Protein AF-L9WEL6-F1 (afdb_monomer_lite)

pLDDT: mean 84.98, std 10.86, range [46.91, 98.12]

Organism: NCBI:txid1227500

Secondary structure (DSSP, 8-state):
-TTHHHHHH-TT---EEEEE-TTT--EEEEE-------B--SB-TTS-BSEEEEEEEEE-TTS-EEEEEEEEEEB-HHHHHHHT-TTT--S---STT--HHHHH--SSTTS-EEEEEETTEEEEEEESHHHHS----GGGTTEEEEEEE--TTS-B-TTSSSB-TT-HHHHHHHHHHHSSGGGSPP-------HHHHHHHHHHHHHHHH--SEEEEEEEETTEEEEEEEE-TTS-EEEEEE-SS-B-HHHHHHHHHHHHHHHTSTT--EEEEEEEES-B-HHHHHHHHHHHTSB-TTSPBP-EEEEEGGGGT--

Structure (mmCIF, N/CA/C/O backbone):
data_AF-L9WEL6-F1
#
_entry.id   AF-L9WEL6-F1
#
loop_
_atom_site.group_PDB
_atom_site.id
_atom_site.type_symbol
_atom_site.label_atom_id
_atom_site.label_alt_id
_atom_site.label_comp_id
_atom_site.label_asym_id
_atom_site.label_entity_id
_atom_site.label_seq_id
_atom_site.pdbx_PDB_ins_code
_atom_site.Cartn_x
_atom_site.Cartn_y
_atom_site.Cartn_z
_atom_site.occupancy
_atom_site.B_iso_or_equiv
_atom_site.auth_seq_id
_atom_site.auth_comp_id
_atom_site.auth_asym_id
_atom_site.auth_atom_id
_atom_site.pdbx_PDB_model_num
ATOM 1 N N . MET A 1 1 ? 4.895 -12.274 -15.095 1.00 55.22 1 MET A N 1
ATOM 2 C CA . MET A 1 1 ? 5.714 -11.053 -15.307 1.00 55.22 1 MET A CA 1
ATOM 3 C C . MET A 1 1 ? 6.546 -11.101 -16.580 1.00 55.22 1 MET A C 1
ATOM 5 O O . MET A 1 1 ? 6.314 -10.277 -17.452 1.00 55.22 1 MET A O 1
ATOM 9 N N . THR A 1 2 ? 7.445 -12.080 -16.729 1.00 59.97 2 THR A N 1
ATOM 10 C CA . THR A 1 2 ? 8.522 -12.104 -17.743 1.00 59.97 2 THR A CA 1
ATOM 11 C C . THR A 1 2 ? 8.105 -11.826 -19.190 1.00 59.97 2 THR A C 1
ATOM 13 O O . THR A 1 2 ? 8.880 -11.251 -19.951 1.00 59.97 2 THR A O 1
ATOM 16 N N . TYR A 1 3 ? 6.875 -12.186 -19.567 1.00 68.12 3 TYR A N 1
ATOM 17 C CA . TYR A 1 3 ? 6.375 -12.047 -20.934 1.00 68.12 3 TYR A CA 1
ATOM 18 C C . TYR A 1 3 ? 5.290 -10.977 -21.112 1.00 68.12 3 TYR A C 1
ATOM 20 O O . TYR A 1 3 ? 4.811 -10.826 -22.228 1.00 68.12 3 TYR A O 1
ATOM 28 N N . ARG A 1 4 ? 4.893 -10.214 -20.077 1.00 79.81 4 ARG A N 1
ATOM 29 C CA . ARG A 1 4 ? 3.752 -9.275 -20.199 1.00 79.81 4 ARG A CA 1
ATOM 30 C C . ARG A 1 4 ? 3.979 -8.227 -21.292 1.00 79.81 4 ARG A C 1
ATOM 32 O O . ARG A 1 4 ? 3.156 -8.062 -22.184 1.00 79.81 4 ARG A O 1
ATOM 39 N N . HIS A 1 5 ? 5.164 -7.624 -21.280 1.00 83.06 5 HIS A N 1
ATOM 40 C CA . HIS A 1 5 ? 5.587 -6.651 -22.284 1.00 83.06 5 HIS A CA 1
ATOM 41 C C . HIS A 1 5 ? 5.931 -7.305 -23.616 1.00 83.06 5 HIS A C 1
ATOM 43 O O . HIS A 1 5 ? 5.783 -6.685 -24.663 1.00 83.06 5 HIS A O 1
ATOM 49 N N . TYR A 1 6 ? 6.337 -8.575 -23.598 1.00 82.56 6 TYR A N 1
ATOM 50 C CA . TYR A 1 6 ? 6.636 -9.310 -24.818 1.00 82.56 6 TYR A CA 1
ATOM 51 C C . TYR A 1 6 ? 5.350 -9.560 -25.607 1.00 82.56 6 TYR A C 1
ATOM 53 O O . TYR A 1 6 ? 5.312 -9.273 -26.800 1.00 82.56 6 TYR A O 1
ATOM 61 N N . LEU A 1 7 ? 4.290 -10.007 -24.931 1.00 84.00 7 LEU A N 1
ATOM 62 C CA . LEU A 1 7 ? 2.962 -10.221 -25.510 1.00 84.00 7 LEU A CA 1
ATOM 63 C C . LEU A 1 7 ? 2.363 -8.929 -26.085 1.00 84.00 7 LEU A C 1
ATOM 65 O O . LEU A 1 7 ? 1.708 -8.963 -27.115 1.00 84.00 7 LEU A O 1
ATOM 69 N N . GLN A 1 8 ? 2.634 -7.778 -25.468 1.00 82.81 8 GLN A N 1
ATOM 70 C CA . GLN A 1 8 ? 2.124 -6.484 -25.941 1.00 82.81 8 GLN A CA 1
ATOM 71 C C . GLN A 1 8 ? 2.975 -5.819 -27.024 1.00 82.81 8 GLN A C 1
ATOM 73 O O . GLN A 1 8 ? 2.525 -4.872 -27.661 1.00 82.81 8 GLN A O 1
ATOM 78 N N . LYS A 1 9 ? 4.211 -6.280 -27.240 1.00 79.88 9 LYS A N 1
ATOM 79 C CA . LYS A 1 9 ? 5.145 -5.611 -28.154 1.00 79.88 9 LYS A CA 1
ATOM 80 C C . LYS A 1 9 ? 4.642 -5.587 -29.599 1.00 79.88 9 LYS A C 1
ATOM 82 O O . LYS A 1 9 ? 4.927 -4.647 -30.333 1.00 79.88 9 LYS A O 1
ATOM 87 N N . THR A 1 10 ? 3.956 -6.646 -30.021 1.00 78.44 10 THR A N 1
ATOM 88 C CA . THR A 1 10 ? 3.374 -6.764 -31.362 1.00 78.44 10 THR A CA 1
ATOM 89 C C . THR A 1 10 ? 2.148 -7.663 -31.304 1.00 78.44 10 THR A C 1
ATOM 91 O O . THR A 1 10 ? 2.197 -8.672 -30.604 1.00 78.44 10 THR A O 1
ATOM 94 N N . ASP A 1 11 ? 1.151 -7.421 -32.156 1.00 80.19 11 ASP A N 1
ATOM 95 C CA . ASP A 1 11 ? -0.051 -8.272 -32.282 1.00 80.19 11 ASP A CA 1
ATOM 96 C C . ASP A 1 11 ? 0.257 -9.727 -32.688 1.00 80.19 11 ASP A C 1
ATOM 98 O O . ASP A 1 11 ? -0.594 -10.612 -32.636 1.00 80.19 11 ASP A O 1
ATOM 102 N N . ARG A 1 12 ? 1.496 -9.995 -33.114 1.00 82.62 12 ARG A N 1
ATOM 103 C CA . ARG A 1 12 ? 1.974 -11.336 -33.463 1.00 82.62 12 ARG A CA 1
ATOM 104 C C . ARG A 1 12 ? 2.407 -12.156 -32.250 1.00 82.62 12 ARG A C 1
ATOM 106 O O . ARG A 1 12 ? 2.543 -13.367 -32.385 1.00 82.62 12 ARG A O 1
ATOM 113 N N . ASN A 1 13 ? 2.632 -11.531 -31.095 1.00 85.19 13 ASN A N 1
ATOM 114 C CA . ASN A 1 13 ? 3.100 -12.221 -29.900 1.00 85.19 13 ASN A CA 1
ATOM 115 C C . ASN A 1 13 ? 1.900 -12.677 -29.069 1.00 85.19 13 ASN A C 1
ATOM 117 O O . ASN A 1 13 ? 1.349 -11.917 -28.282 1.00 85.19 13 ASN A O 1
ATOM 121 N N . HIS A 1 14 ? 1.523 -13.939 -29.220 1.00 84.19 14 HIS A N 1
ATOM 122 C CA . HIS A 1 14 ? 0.508 -14.586 -28.399 1.00 84.19 14 HIS A CA 1
ATOM 123 C C . HIS A 1 14 ? 1.050 -15.916 -27.882 1.00 84.19 14 HIS A C 1
ATOM 125 O O . HIS A 1 14 ? 1.817 -16.597 -28.563 1.00 84.19 14 HIS A O 1
ATOM 131 N N . ILE A 1 15 ? 0.665 -16.272 -26.661 1.00 84.75 15 ILE A N 1
ATOM 132 C CA . ILE A 1 15 ? 0.897 -17.603 -26.108 1.00 84.75 15 ILE A CA 1
ATOM 133 C C . ILE A 1 15 ? -0.476 -18.230 -25.916 1.00 84.75 15 ILE A C 1
ATOM 135 O O . ILE A 1 15 ? -1.358 -17.630 -25.299 1.00 84.75 15 ILE A O 1
ATOM 139 N N . ILE A 1 16 ? -0.632 -19.422 -26.472 1.00 85.94 16 ILE A N 1
ATOM 140 C CA . ILE A 1 16 ? -1.837 -20.235 -26.392 1.00 85.94 16 ILE A CA 1
ATOM 141 C C . ILE A 1 16 ? -1.455 -21.515 -25.655 1.00 85.94 16 ILE A C 1
ATOM 143 O O . ILE A 1 16 ? -0.393 -22.087 -25.913 1.00 85.94 16 ILE A O 1
ATOM 147 N N . ILE A 1 17 ? -2.281 -21.911 -24.693 1.00 84.25 17 ILE A N 1
ATOM 148 C CA . ILE A 1 17 ? -2.115 -23.139 -23.926 1.00 84.25 17 ILE A CA 1
ATOM 149 C C . ILE A 1 17 ? -3.286 -24.051 -24.250 1.00 84.25 17 ILE A C 1
ATOM 151 O O . ILE A 1 17 ? -4.425 -23.777 -23.869 1.00 84.25 17 ILE A O 1
ATOM 155 N N . ASP A 1 18 ? -2.963 -25.150 -24.918 1.00 89.00 18 ASP A N 1
ATOM 156 C CA . ASP A 1 18 ? -3.869 -26.269 -25.116 1.00 89.00 18 ASP A CA 1
ATOM 157 C C . ASP A 1 18 ? -3.793 -27.181 -23.893 1.00 89.00 18 ASP A C 1
ATOM 159 O O . ASP A 1 18 ? -2.701 -27.541 -23.436 1.00 89.00 18 ASP A O 1
ATOM 163 N N . TRP A 1 19 ? -4.946 -27.564 -23.355 1.00 85.75 19 TRP A N 1
ATOM 164 C CA . TRP A 1 19 ? -5.019 -28.469 -22.215 1.00 85.75 19 TRP A CA 1
ATOM 165 C C . TRP A 1 19 ? -5.988 -29.617 -22.470 1.00 85.75 19 TRP A C 1
ATOM 167 O O . TRP A 1 19 ? -6.945 -29.504 -23.234 1.00 85.75 19 TRP A O 1
ATOM 177 N N . GLU A 1 20 ? -5.716 -30.733 -21.799 1.00 89.06 20 GLU A N 1
ATOM 178 C CA . GLU A 1 20 ? -6.558 -31.923 -21.783 1.00 89.06 20 GLU A CA 1
ATOM 179 C C . GLU A 1 20 ? -6.611 -32.454 -20.345 1.00 89.06 20 GLU A C 1
ATOM 181 O O . GLU A 1 20 ? -5.578 -32.805 -19.765 1.00 89.06 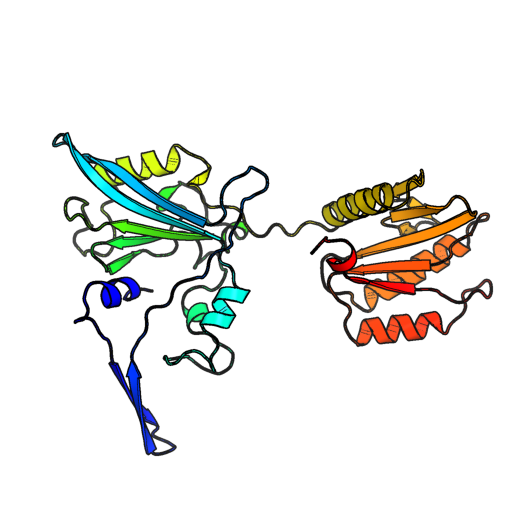20 GLU A O 1
ATOM 186 N N . ASP A 1 21 ? -7.804 -32.499 -19.760 1.00 84.50 21 ASP A N 1
ATOM 187 C CA . ASP A 1 21 ? -8.044 -33.108 -18.458 1.00 84.50 21 ASP A CA 1
ATOM 188 C C . ASP A 1 21 ? -8.119 -34.628 -18.637 1.00 84.50 21 ASP A C 1
ATOM 190 O O . ASP A 1 21 ? -9.018 -35.166 -19.277 1.00 84.50 21 ASP A O 1
ATOM 194 N N . LYS A 1 22 ? -7.154 -35.351 -18.064 1.00 88.00 22 LYS A N 1
ATOM 195 C CA . LYS A 1 22 ? -7.060 -36.814 -18.193 1.00 88.00 22 LYS A CA 1
ATOM 196 C C . LYS A 1 22 ? -8.082 -37.583 -17.347 1.00 88.00 22 LYS A C 1
ATOM 198 O O . LYS A 1 22 ? -8.177 -38.799 -17.495 1.00 88.00 22 LYS A O 1
ATOM 203 N N . VAL A 1 23 ? -8.808 -36.911 -16.456 1.00 89.69 23 VAL A N 1
ATOM 204 C CA . VAL A 1 23 ? -9.853 -37.487 -15.601 1.00 89.69 23 VAL A CA 1
ATOM 205 C C . VAL A 1 23 ? -11.223 -37.322 -16.251 1.00 89.69 23 VAL A C 1
ATOM 207 O O . VAL A 1 23 ? -11.973 -38.297 -16.319 1.00 89.69 23 VAL A O 1
ATOM 210 N N . THR A 1 24 ? -11.549 -36.123 -16.740 1.00 89.19 24 THR A N 1
ATOM 211 C CA . THR A 1 24 ? -12.843 -35.850 -17.394 1.00 89.19 24 THR A CA 1
ATOM 212 C C . THR A 1 24 ? -12.815 -36.069 -18.907 1.00 89.19 24 THR A C 1
ATOM 214 O O . THR A 1 24 ? -13.871 -36.225 -19.517 1.00 89.19 24 THR A O 1
ATOM 217 N N . ASN A 1 25 ? -11.620 -36.162 -19.502 1.00 86.81 25 ASN A N 1
ATOM 218 C CA . ASN A 1 25 ? -11.385 -36.207 -20.946 1.00 86.81 25 ASN A CA 1
ATOM 219 C C . ASN A 1 25 ? -11.861 -34.933 -21.674 1.00 86.81 25 ASN A C 1
ATOM 221 O O . ASN A 1 25 ? -12.127 -34.965 -22.879 1.00 86.81 25 ASN A O 1
ATOM 225 N N . ASP A 1 26 ? -11.967 -33.824 -20.940 1.00 87.31 26 ASP A N 1
ATOM 226 C CA . ASP A 1 26 ? -12.218 -32.503 -21.500 1.00 87.31 26 ASP A CA 1
ATOM 227 C C . ASP A 1 26 ? -10.936 -31.922 -22.087 1.00 87.31 26 ASP A C 1
ATOM 229 O O . ASP A 1 26 ? -9.827 -32.229 -21.652 1.00 87.31 26 ASP A O 1
ATOM 233 N N . SER A 1 27 ? -11.087 -31.044 -23.068 1.00 87.69 27 SER A N 1
ATOM 234 C CA . SER A 1 27 ? -9.976 -30.300 -23.645 1.00 87.69 27 SER A CA 1
ATOM 235 C C . SER A 1 27 ? -10.399 -28.880 -23.958 1.00 87.69 27 SER A C 1
ATOM 237 O O . SER A 1 27 ? -11.560 -28.640 -24.298 1.00 87.69 27 SER A O 1
ATOM 239 N N . GLY A 1 28 ? -9.451 -27.956 -23.922 1.00 85.81 28 GLY A N 1
ATOM 240 C CA . GLY A 1 28 ? -9.707 -26.568 -24.257 1.00 85.81 28 GLY A CA 1
ATOM 241 C C . GLY A 1 28 ? -8.447 -25.823 -24.650 1.00 85.81 28 GLY A C 1
ATOM 242 O O . GLY A 1 28 ? -7.331 -26.327 -24.538 1.00 85.81 28 GLY A O 1
ATOM 243 N N . GLU A 1 29 ? -8.665 -24.595 -25.095 1.00 85.81 29 GLU A N 1
ATOM 244 C CA . GLU A 1 29 ? -7.626 -23.645 -25.456 1.00 85.81 29 GLU A CA 1
ATOM 245 C C . GLU A 1 29 ? -7.761 -22.423 -24.541 1.00 85.81 29 GLU A C 1
ATOM 247 O O . GLU A 1 29 ? -8.871 -21.943 -24.301 1.00 85.81 29 GLU A O 1
ATOM 252 N N . ALA A 1 30 ? -6.644 -21.921 -24.018 1.00 81.31 30 ALA A N 1
ATOM 253 C CA . ALA A 1 30 ? -6.609 -20.697 -23.228 1.00 81.31 30 ALA A CA 1
ATOM 254 C C . ALA A 1 30 ? -5.505 -19.758 -23.721 1.00 81.31 30 ALA A C 1
ATOM 256 O O . ALA A 1 30 ? -4.340 -20.142 -23.846 1.00 81.31 30 ALA A O 1
ATOM 257 N N . SER A 1 31 ? -5.857 -18.494 -23.956 1.00 80.62 31 SER A N 1
ATOM 258 C CA . SER A 1 31 ? -4.882 -17.455 -24.291 1.00 80.62 31 SER A CA 1
ATOM 259 C C . SER A 1 31 ? -4.242 -16.884 -23.025 1.00 80.62 31 SER A C 1
ATOM 261 O O . SER A 1 31 ? -4.926 -16.548 -22.055 1.00 80.62 31 SER A O 1
ATOM 263 N N . VAL A 1 32 ? -2.918 -16.733 -23.029 1.00 80.75 32 VAL A N 1
ATOM 264 C CA . VAL A 1 32 ? -2.199 -16.063 -21.942 1.00 80.75 32 VAL A CA 1
ATOM 265 C C . VAL A 1 32 ? -2.336 -14.555 -22.108 1.00 80.75 32 VAL A C 1
ATOM 267 O O . VAL A 1 32 ? -1.778 -13.967 -23.036 1.00 80.75 32 VAL A O 1
ATOM 270 N N . LYS A 1 33 ? -3.035 -13.917 -21.168 1.00 80.12 33 LYS A N 1
ATOM 271 C CA . LYS A 1 33 ? -3.216 -12.463 -21.138 1.00 80.12 33 LYS A CA 1
ATOM 272 C C . LYS A 1 33 ? -2.219 -11.817 -20.167 1.00 80.12 33 LYS A C 1
ATOM 274 O O . LYS A 1 33 ? -1.969 -12.359 -19.089 1.00 80.12 33 LYS A O 1
ATOM 279 N N . PRO A 1 34 ? -1.623 -10.666 -20.517 1.00 81.69 34 PRO A N 1
ATOM 280 C CA . PRO A 1 34 ? -0.709 -9.968 -19.623 1.00 81.69 34 PRO A CA 1
ATOM 281 C C . PRO A 1 34 ? -1.465 -9.373 -18.423 1.00 81.69 34 PRO A C 1
ATOM 283 O O . PRO A 1 34 ? -2.605 -8.929 -18.550 1.00 81.69 34 PRO A O 1
ATOM 286 N N . ILE A 1 35 ? -0.816 -9.362 -17.256 1.00 81.81 35 ILE A N 1
ATOM 287 C CA . ILE A 1 35 ? -1.388 -8.910 -15.979 1.00 81.81 35 ILE A CA 1
ATOM 288 C C . ILE A 1 35 ? -0.605 -7.691 -15.483 1.00 81.81 35 ILE A C 1
ATOM 290 O O . ILE A 1 35 ? 0.632 -7.696 -15.470 1.00 81.81 35 ILE A O 1
ATOM 294 N N . TYR A 1 36 ? -1.343 -6.674 -15.046 1.00 85.88 36 TYR A N 1
ATOM 295 C CA . TYR A 1 36 ? -0.840 -5.409 -14.508 1.00 85.88 36 TYR A CA 1
ATOM 296 C C . TYR A 1 36 ? -1.546 -5.054 -13.202 1.00 85.88 36 TYR A C 1
ATOM 298 O O . TYR A 1 36 ? -2.767 -5.213 -13.155 1.00 85.88 36 TYR A O 1
ATOM 306 N N . PRO A 1 37 ? -0.819 -4.557 -12.188 1.00 88.81 37 PRO A N 1
ATOM 307 C CA . PRO A 1 37 ? -1.447 -3.986 -11.004 1.00 88.81 37 PRO A CA 1
ATOM 308 C C . PRO A 1 37 ? -2.310 -2.780 -11.385 1.00 88.81 37 PRO A C 1
ATOM 310 O O . PRO A 1 37 ? -1.936 -2.005 -12.269 1.00 88.81 37 PRO A O 1
ATOM 313 N N . GLU A 1 38 ? -3.436 -2.624 -10.698 1.00 90.56 38 GLU A N 1
ATOM 314 C CA . GLU A 1 38 ? -4.095 -1.328 -10.576 1.00 90.56 38 GLU A CA 1
ATOM 315 C C . GLU A 1 38 ? -3.394 -0.532 -9.478 1.00 90.56 38 GLU A C 1
ATOM 317 O O . GLU A 1 38 ? -2.934 -1.094 -8.479 1.00 90.56 38 GLU A O 1
ATOM 322 N N . PHE A 1 39 ? -3.274 0.776 -9.676 1.00 93.50 39 PHE A N 1
ATOM 323 C CA . PHE A 1 39 ? -2.590 1.658 -8.739 1.00 93.50 39 PHE A CA 1
ATOM 324 C C . PHE A 1 39 ? -3.573 2.591 -8.050 1.00 93.50 39 PHE A C 1
ATOM 326 O O . PHE A 1 39 ? -4.564 3.018 -8.642 1.00 93.50 39 PHE A O 1
ATOM 333 N N . LYS A 1 40 ? -3.256 2.954 -6.809 1.00 90.31 40 LYS A N 1
ATOM 334 C CA . LYS A 1 40 ? -4.000 3.975 -6.078 1.00 90.31 40 LYS A CA 1
ATOM 335 C C . LYS A 1 40 ? -3.883 5.331 -6.762 1.00 90.31 40 LYS A C 1
ATOM 337 O O . LYS A 1 40 ? -2.819 5.714 -7.245 1.00 90.31 40 LYS A O 1
ATOM 342 N N . THR A 1 41 ? -4.990 6.063 -6.755 1.00 88.06 41 THR A N 1
ATOM 343 C CA . THR A 1 41 ? -5.072 7.456 -7.204 1.00 88.06 41 THR A CA 1
ATOM 344 C C . THR A 1 41 ? -4.946 8.412 -6.020 1.00 88.06 41 THR A C 1
ATOM 346 O O . THR A 1 41 ? -5.311 8.055 -4.901 1.00 88.06 41 THR A O 1
ATOM 349 N N . GLY A 1 42 ? -4.496 9.642 -6.264 1.00 84.94 42 GLY A N 1
ATOM 350 C CA . GLY A 1 42 ? -4.320 10.670 -5.232 1.00 84.94 42 GLY A CA 1
ATOM 351 C C . GLY A 1 42 ? -2.868 10.805 -4.784 1.00 84.94 42 GLY A C 1
ATOM 352 O O . GLY A 1 42 ? -1.963 10.364 -5.489 1.00 84.94 42 GLY A O 1
ATOM 353 N N . GLU A 1 43 ? -2.662 11.405 -3.614 1.00 81.62 43 GLU A N 1
ATOM 354 C CA . GLU A 1 43 ? -1.349 11.822 -3.111 1.00 81.62 43 GLU A CA 1
ATOM 355 C C . GLU A 1 43 ? -1.121 11.384 -1.652 1.00 81.62 43 GLU A C 1
ATOM 357 O O . GLU A 1 43 ? -2.075 11.072 -0.928 1.00 81.62 43 GLU A O 1
ATOM 362 N N . ASP A 1 44 ? 0.144 11.338 -1.232 1.00 71.06 44 ASP A N 1
ATOM 363 C CA . ASP A 1 44 ? 0.563 11.094 0.149 1.00 71.06 44 ASP A CA 1
ATOM 364 C C . ASP A 1 44 ? 0.458 12.343 1.048 1.00 71.06 44 ASP A C 1
ATOM 366 O O . ASP A 1 44 ? 0.040 13.419 0.623 1.00 71.06 44 ASP A O 1
ATOM 370 N N . GLU A 1 45 ? 0.847 12.202 2.322 1.00 66.44 45 GLU A N 1
ATOM 371 C CA . GLU A 1 45 ? 0.828 13.294 3.313 1.00 66.44 45 GLU A CA 1
ATOM 372 C C . GLU A 1 45 ? 1.701 14.507 2.932 1.00 66.44 45 GLU A C 1
ATOM 374 O O . GLU A 1 45 ? 1.519 15.588 3.491 1.00 66.44 45 GLU A O 1
ATOM 379 N N . ASN A 1 46 ? 2.614 14.341 1.973 1.00 64.06 46 ASN A N 1
ATOM 380 C CA . ASN A 1 46 ? 3.525 15.367 1.476 1.00 64.06 46 ASN A CA 1
ATOM 381 C C . ASN A 1 46 ? 3.142 15.874 0.071 1.00 64.06 46 ASN A C 1
ATOM 383 O O . ASN A 1 46 ? 3.877 16.684 -0.492 1.00 64.06 46 ASN A O 1
ATOM 387 N N . GLY A 1 47 ? 2.011 15.430 -0.493 1.00 71.25 47 GLY A N 1
ATOM 388 C CA . GLY A 1 47 ? 1.563 15.807 -1.838 1.00 71.25 47 GLY A CA 1
ATOM 389 C C . GLY A 1 47 ? 2.211 15.003 -2.971 1.00 71.25 47 GLY A C 1
ATOM 390 O O . GLY A 1 47 ? 2.139 15.404 -4.131 1.00 71.25 47 GLY A O 1
ATOM 391 N N . ASN A 1 48 ? 2.865 13.874 -2.677 1.00 78.31 48 ASN A N 1
ATOM 392 C CA . ASN A 1 48 ? 3.426 13.013 -3.717 1.00 78.31 48 ASN A CA 1
ATOM 393 C C . ASN A 1 48 ? 2.356 12.074 -4.269 1.00 78.31 48 ASN A C 1
ATOM 395 O O . ASN A 1 48 ? 1.786 11.276 -3.527 1.00 78.31 48 ASN A O 1
ATOM 399 N N . GLU A 1 49 ? 2.142 12.091 -5.583 1.00 86.06 49 GLU A N 1
ATOM 400 C CA . GLU A 1 49 ? 1.180 11.201 -6.239 1.00 86.06 49 GLU A CA 1
ATOM 401 C C . GLU A 1 49 ? 1.492 9.722 -5.965 1.00 86.06 49 GLU A C 1
ATOM 403 O O . GLU A 1 49 ? 2.634 9.277 -6.131 1.00 86.06 49 GLU A O 1
ATOM 408 N N . TRP A 1 50 ? 0.475 8.928 -5.618 1.00 89.06 50 TRP A N 1
ATOM 409 C CA . TRP A 1 50 ? 0.609 7.487 -5.371 1.00 89.06 50 TRP A CA 1
ATOM 410 C C . TRP A 1 50 ? 0.981 6.696 -6.620 1.00 89.06 50 TRP A C 1
ATOM 412 O O . TRP A 1 50 ? 1.618 5.651 -6.503 1.00 89.06 50 TRP A O 1
ATOM 422 N N . TYR A 1 51 ? 0.620 7.188 -7.802 1.00 94.19 51 TYR A N 1
ATOM 423 C CA . TYR A 1 51 ? 0.979 6.623 -9.097 1.00 94.19 51 TYR A CA 1
ATOM 424 C C . TYR A 1 51 ? 1.640 7.690 -9.954 1.00 94.19 51 TYR A C 1
ATOM 426 O O . TYR A 1 51 ? 1.161 8.816 -10.004 1.00 94.19 51 TYR A O 1
ATOM 434 N N . ARG A 1 52 ? 2.709 7.319 -10.657 1.00 92.12 52 ARG A N 1
ATOM 435 C CA . ARG A 1 52 ? 3.396 8.220 -11.576 1.00 92.12 52 ARG A CA 1
ATOM 436 C C . ARG A 1 52 ? 3.983 7.472 -12.766 1.00 92.12 52 ARG A C 1
ATOM 438 O O . ARG A 1 52 ? 4.337 6.293 -12.670 1.00 92.12 52 ARG A O 1
ATOM 445 N N . SER A 1 53 ? 4.070 8.168 -13.894 1.00 95.00 53 SER A N 1
ATOM 446 C CA . SER A 1 53 ? 4.658 7.671 -15.132 1.00 95.00 53 SER A CA 1
ATOM 447 C C . SER A 1 53 ? 5.374 8.804 -15.861 1.00 95.00 53 SER A C 1
ATOM 449 O O . SER A 1 53 ? 4.714 9.597 -16.528 1.00 95.00 53 SER A O 1
ATOM 451 N N . ASP A 1 54 ? 6.701 8.811 -15.831 1.00 95.00 54 ASP A N 1
ATOM 452 C CA . ASP A 1 54 ? 7.534 9.834 -16.468 1.00 95.00 54 ASP A CA 1
ATOM 453 C C . ASP A 1 54 ? 8.444 9.224 -17.539 1.00 95.00 54 ASP A C 1
ATOM 455 O O . ASP A 1 54 ? 8.850 8.062 -17.452 1.00 95.00 54 ASP A O 1
ATOM 459 N N . ASP A 1 55 ? 8.786 10.024 -18.545 1.00 95.31 55 ASP A N 1
ATOM 460 C CA . ASP A 1 55 ? 9.867 9.715 -19.477 1.00 95.31 55 ASP A CA 1
ATOM 461 C C . ASP A 1 55 ? 11.142 10.402 -18.971 1.00 95.31 55 ASP A C 1
ATOM 463 O O . ASP A 1 55 ? 11.216 11.628 -18.885 1.00 95.31 55 ASP A O 1
ATOM 467 N N . ILE A 1 56 ? 12.142 9.604 -18.605 1.00 94.44 56 ILE A N 1
ATOM 468 C CA . ILE A 1 56 ? 13.433 10.075 -18.112 1.00 94.44 56 ILE A CA 1
ATOM 469 C C . ILE A 1 56 ? 14.396 10.146 -19.289 1.00 94.44 56 ILE A C 1
ATOM 471 O O . ILE A 1 56 ? 14.661 9.136 -19.946 1.00 94.44 56 ILE A O 1
ATOM 475 N N . VAL A 1 57 ? 14.914 11.343 -19.550 1.00 93.88 57 VAL A N 1
ATOM 476 C CA . VAL A 1 57 ? 15.915 11.587 -20.591 1.00 93.88 57 VAL A CA 1
ATOM 477 C C . VAL A 1 57 ? 17.305 11.501 -19.971 1.00 93.88 57 VAL A C 1
ATOM 479 O O . VAL A 1 57 ? 17.542 12.063 -18.905 1.00 93.88 57 VAL A O 1
ATOM 482 N N . VAL A 1 58 ? 18.214 10.798 -20.639 1.00 93.81 58 VAL A N 1
ATOM 483 C CA . VAL A 1 58 ? 19.626 10.666 -20.262 1.00 93.81 58 VAL A CA 1
ATOM 484 C C . VAL A 1 58 ? 20.510 10.994 -21.461 1.00 93.81 58 VAL A C 1
ATOM 486 O O . VAL A 1 58 ? 20.100 10.800 -22.607 1.00 93.81 58 VAL A O 1
ATOM 489 N N . GLU A 1 59 ? 21.715 11.492 -21.209 1.00 91.75 59 GLU A N 1
ATOM 490 C CA . GLU A 1 59 ? 22.687 11.839 -22.249 1.00 91.75 59 GLU A CA 1
ATOM 491 C C . GLU A 1 59 ? 23.786 10.771 -22.326 1.00 91.75 59 GLU A C 1
ATOM 493 O O . GLU A 1 59 ? 24.302 10.317 -21.305 1.00 91.75 59 GLU A O 1
ATOM 498 N N . GLY A 1 60 ? 24.113 10.320 -23.538 1.00 87.12 60 GLY A N 1
ATOM 499 C CA . GLY A 1 60 ? 25.223 9.397 -23.778 1.00 87.12 60 GLY A CA 1
ATOM 500 C C . GLY A 1 60 ? 26.562 10.114 -23.950 1.00 87.12 60 GLY A C 1
ATOM 501 O O . GLY A 1 60 ? 26.619 11.323 -24.158 1.00 87.12 60 GLY A O 1
ATOM 502 N N . GLU A 1 61 ? 27.667 9.360 -23.955 1.00 84.19 61 GLU A N 1
ATOM 503 C CA . GLU A 1 61 ? 29.008 9.916 -24.236 1.00 84.19 61 GLU A CA 1
ATOM 504 C C . GLU A 1 61 ? 29.124 10.568 -25.620 1.00 84.19 61 GLU A C 1
ATOM 506 O O . GLU A 1 61 ? 29.996 11.401 -25.863 1.00 84.19 61 GLU A O 1
ATOM 511 N N . ASP A 1 62 ? 28.260 10.161 -26.546 1.00 85.75 62 ASP A N 1
ATOM 512 C CA . ASP A 1 62 ? 28.162 10.695 -27.898 1.00 85.75 62 ASP A CA 1
ATOM 513 C C . ASP A 1 62 ? 27.414 12.040 -27.970 1.00 85.75 62 ASP A C 1
ATOM 515 O O . ASP A 1 62 ? 27.314 12.619 -29.054 1.00 85.75 62 ASP A O 1
ATOM 519 N N . GLY A 1 63 ? 26.905 12.540 -26.837 1.00 85.44 63 GLY A N 1
ATOM 520 C CA . GLY A 1 63 ? 26.080 13.744 -26.740 1.00 85.44 63 GLY A CA 1
ATOM 521 C C . GLY A 1 63 ? 24.653 13.554 -27.263 1.00 85.44 63 GLY A C 1
ATOM 522 O O . GLY A 1 63 ? 23.920 14.534 -27.415 1.00 85.44 63 GLY A O 1
ATOM 523 N N . ASN A 1 64 ? 24.246 12.319 -27.580 1.00 91.31 64 ASN A N 1
ATOM 524 C CA . ASN A 1 64 ? 22.875 12.016 -27.975 1.00 91.31 64 ASN A CA 1
ATOM 525 C C . ASN A 1 64 ? 22.000 11.784 -26.742 1.00 91.31 64 ASN A C 1
ATOM 527 O O . ASN A 1 64 ? 22.457 11.325 -25.695 1.00 91.31 64 ASN A O 1
ATOM 531 N N . GLN A 1 65 ? 20.712 12.086 -26.889 1.00 92.62 65 GLN A N 1
ATOM 532 C CA . GLN A 1 65 ? 19.721 11.880 -25.842 1.00 92.62 65 GLN A CA 1
ATOM 533 C C . GLN A 1 65 ? 18.969 10.572 -26.049 1.00 92.62 65 GLN A C 1
ATOM 535 O O . GLN A 1 65 ? 18.476 10.283 -27.140 1.00 92.62 65 GLN A O 1
ATOM 540 N N . TYR A 1 66 ? 18.829 9.832 -24.960 1.00 94.31 66 TYR A N 1
ATOM 541 C CA . TYR A 1 66 ? 18.118 8.566 -24.883 1.00 94.31 66 TYR A CA 1
ATOM 542 C C . TYR A 1 66 ? 17.014 8.676 -23.836 1.00 94.31 66 TYR A C 1
ATOM 544 O O . TYR A 1 66 ? 17.099 9.491 -22.919 1.00 94.31 66 TYR A O 1
ATOM 552 N N . SER A 1 67 ? 15.959 7.871 -23.964 1.00 92.62 67 SER A N 1
ATOM 553 C CA . SER A 1 67 ? 14.838 7.906 -23.019 1.00 92.62 67 SER A CA 1
ATOM 554 C C . SER A 1 67 ? 14.514 6.531 -22.452 1.00 92.62 67 SER A C 1
ATOM 556 O O . SER A 1 67 ? 14.552 5.514 -23.150 1.00 92.62 67 SER A O 1
ATOM 558 N N . ALA A 1 68 ? 14.172 6.518 -21.169 1.00 95.31 68 ALA A N 1
ATOM 559 C CA . ALA A 1 68 ? 13.607 5.377 -20.473 1.00 95.31 68 ALA A CA 1
ATOM 560 C C . ALA A 1 68 ? 12.321 5.817 -19.778 1.00 95.31 68 ALA A C 1
ATOM 562 O O . ALA A 1 68 ? 12.264 6.886 -19.176 1.00 95.31 68 ALA A O 1
ATOM 563 N N . LYS A 1 69 ? 11.283 4.986 -19.832 1.00 96.06 69 LYS A N 1
ATOM 564 C CA . LYS A 1 69 ? 10.021 5.285 -19.162 1.00 96.06 69 LYS A CA 1
ATOM 565 C C . LYS A 1 69 ? 10.026 4.697 -17.762 1.00 96.06 69 LYS A C 1
ATOM 567 O O . LYS A 1 69 ? 10.139 3.481 -17.614 1.00 96.06 69 LYS A O 1
ATOM 572 N N . TYR A 1 70 ? 9.860 5.536 -16.752 1.00 96.06 70 TYR A N 1
ATOM 573 C CA . TYR A 1 70 ? 9.719 5.112 -15.369 1.00 96.06 70 TYR A CA 1
ATOM 574 C C . TYR A 1 70 ? 8.251 5.143 -14.961 1.00 96.06 70 TYR A C 1
ATOM 576 O O . TYR A 1 70 ? 7.573 6.156 -15.106 1.00 96.06 70 TYR A O 1
ATOM 584 N N . LYS A 1 71 ? 7.746 4.021 -14.455 1.00 95.19 71 LYS A N 1
ATOM 585 C CA . LYS A 1 71 ? 6.412 3.912 -13.866 1.00 95.19 71 LYS A CA 1
ATOM 586 C C . LYS A 1 71 ? 6.543 3.413 -12.447 1.00 95.19 71 LYS A C 1
ATOM 588 O O . LYS A 1 71 ? 7.260 2.448 -12.205 1.00 95.19 71 LYS A O 1
ATOM 593 N N . ARG A 1 72 ? 5.787 3.990 -11.527 1.00 94.06 72 ARG A N 1
ATOM 594 C CA . ARG A 1 72 ? 5.746 3.510 -10.149 1.00 94.06 72 ARG A CA 1
ATOM 595 C C . ARG A 1 72 ? 4.408 3.780 -9.509 1.00 94.06 72 ARG A C 1
ATOM 597 O O . ARG A 1 72 ? 3.739 4.756 -9.842 1.00 94.06 72 ARG A O 1
ATOM 604 N N . GLY A 1 73 ? 4.070 2.976 -8.520 1.00 94.38 73 GLY A N 1
ATOM 605 C CA . GLY A 1 73 ? 3.034 3.365 -7.598 1.00 94.38 73 GLY A CA 1
ATOM 606 C C . GLY A 1 73 ? 2.731 2.356 -6.519 1.00 94.38 73 GLY A C 1
ATOM 607 O O . GLY A 1 73 ? 3.377 1.316 -6.387 1.00 94.38 73 GLY A O 1
ATOM 608 N N . ILE A 1 74 ? 1.716 2.706 -5.747 1.00 93.44 74 ILE A N 1
ATOM 609 C CA . ILE A 1 74 ? 1.149 1.850 -4.719 1.00 93.44 74 ILE A CA 1
ATOM 610 C C . ILE A 1 74 ? 0.022 1.021 -5.313 1.00 93.44 74 ILE A C 1
ATOM 612 O O . ILE A 1 74 ? -0.923 1.577 -5.873 1.00 93.44 74 ILE A O 1
ATOM 616 N N . VAL A 1 75 ? 0.114 -0.300 -5.177 1.00 91.12 75 VAL A N 1
ATOM 617 C CA . VAL A 1 75 ? -0.914 -1.224 -5.666 1.00 91.12 75 VAL A CA 1
ATOM 618 C C . VAL A 1 75 ? -2.235 -0.986 -4.934 1.00 91.12 75 VAL A C 1
ATOM 620 O O . VAL A 1 75 ? -2.296 -1.005 -3.701 1.00 91.12 75 VAL A O 1
ATOM 623 N N . ASP A 1 76 ? -3.312 -0.822 -5.697 1.00 89.12 76 ASP A N 1
ATOM 624 C CA . ASP A 1 76 ? -4.668 -0.959 -5.186 1.00 89.12 76 ASP A CA 1
ATOM 625 C C . ASP A 1 76 ? -5.075 -2.434 -5.248 1.00 89.12 76 ASP A C 1
ATOM 627 O O . ASP A 1 76 ? -5.474 -2.949 -6.293 1.00 89.12 76 ASP A O 1
ATOM 631 N N . TRP A 1 77 ? -4.887 -3.152 -4.140 1.00 82.88 77 TRP A N 1
ATOM 632 C CA . TRP A 1 77 ? -5.108 -4.599 -4.105 1.00 82.88 77 TRP A CA 1
ATOM 633 C C . TRP A 1 77 ? -6.557 -4.985 -4.354 1.00 82.88 77 TRP A C 1
ATOM 635 O O . TRP A 1 77 ? -6.785 -5.984 -5.022 1.00 82.88 77 TRP A O 1
ATOM 645 N N . GLU A 1 78 ? -7.506 -4.202 -3.848 1.00 80.62 78 GLU A N 1
ATOM 646 C CA . GLU A 1 78 ? -8.934 -4.465 -4.009 1.00 80.62 78 GLU A CA 1
ATOM 647 C C . GLU A 1 78 ? -9.331 -4.314 -5.477 1.00 80.62 78 GLU A C 1
ATOM 649 O O . GLU A 1 78 ? -9.744 -5.295 -6.094 1.00 80.62 78 GLU A O 1
ATOM 654 N N . ALA A 1 79 ? -9.040 -3.157 -6.081 1.00 82.12 79 ALA A N 1
ATOM 655 C CA . ALA A 1 79 ? -9.316 -2.924 -7.499 1.00 82.12 79 ALA A CA 1
ATOM 656 C C . ALA A 1 79 ? -8.570 -3.918 -8.409 1.00 82.12 79 ALA A C 1
ATOM 658 O O . ALA A 1 79 ? -9.099 -4.391 -9.418 1.00 82.12 79 ALA A O 1
ATOM 659 N N . THR A 1 80 ? -7.334 -4.284 -8.049 1.00 83.75 80 THR A N 1
ATOM 660 C CA . THR A 1 80 ? -6.575 -5.287 -8.804 1.00 83.75 80 THR A CA 1
ATOM 661 C C . THR A 1 80 ? -7.205 -6.675 -8.688 1.00 83.75 80 THR A C 1
ATOM 663 O O . THR A 1 80 ? -7.240 -7.412 -9.674 1.00 83.75 80 THR A O 1
ATOM 666 N N . TRP A 1 81 ? -7.689 -7.063 -7.507 1.00 76.88 81 TRP A N 1
ATOM 667 C CA . TRP A 1 81 ? -8.347 -8.354 -7.321 1.00 76.88 81 TRP A CA 1
ATOM 668 C C . TRP A 1 81 ? -9.665 -8.426 -8.069 1.00 76.88 81 TRP A C 1
ATOM 670 O O . TRP A 1 81 ? -9.852 -9.405 -8.780 1.00 76.88 81 TRP A O 1
ATOM 680 N N . GLU A 1 82 ? -10.508 -7.397 -7.993 1.00 77.31 82 GLU A N 1
ATOM 681 C CA . GLU A 1 82 ? -11.755 -7.327 -8.765 1.00 77.31 82 GLU A CA 1
ATOM 682 C C . GLU A 1 82 ? -11.489 -7.490 -10.269 1.00 77.31 82 GLU A C 1
ATOM 684 O O . GLU A 1 82 ? -12.157 -8.261 -10.959 1.00 77.31 82 GLU A O 1
ATOM 689 N N . LYS A 1 83 ? -10.437 -6.839 -10.784 1.00 80.06 83 LYS A N 1
ATOM 690 C CA . LYS A 1 83 ? -10.044 -6.939 -12.196 1.00 80.06 83 LYS A CA 1
ATOM 691 C C . LYS A 1 83 ? -9.636 -8.351 -12.629 1.00 80.06 83 LYS A C 1
ATOM 693 O O . LYS A 1 83 ? -9.854 -8.719 -13.785 1.00 80.06 83 LYS A O 1
ATOM 698 N N . TYR A 1 84 ? -8.999 -9.119 -11.745 1.00 77.94 84 TYR A N 1
ATOM 699 C CA . TYR A 1 84 ? -8.492 -10.467 -12.040 1.00 77.94 84 TYR A CA 1
ATOM 700 C C . TYR A 1 84 ? -9.188 -11.549 -11.210 1.00 77.94 84 TYR A C 1
ATOM 702 O O . TYR A 1 84 ? -8.581 -12.585 -10.907 1.00 77.94 84 TYR A O 1
ATOM 710 N N . GLU A 1 85 ? -10.433 -11.304 -10.812 1.00 71.69 85 GLU A N 1
ATOM 711 C CA . GLU A 1 85 ? -11.256 -12.279 -10.116 1.00 71.69 85 GLU A CA 1
ATOM 712 C C . GLU A 1 85 ? -11.592 -13.435 -11.064 1.00 71.69 85 GLU A C 1
ATOM 714 O O . GLU A 1 85 ? -11.797 -13.240 -12.264 1.00 71.69 85 GLU A O 1
ATOM 719 N N . ARG A 1 86 ? -11.613 -14.661 -10.530 1.00 62.19 86 ARG A N 1
ATOM 720 C CA . ARG A 1 86 ? -11.682 -15.904 -11.314 1.00 62.19 86 ARG A CA 1
ATOM 721 C C . ARG A 1 86 ? -12.871 -15.948 -12.275 1.00 62.19 86 ARG A C 1
ATOM 723 O O . ARG A 1 86 ? -12.700 -16.389 -13.406 1.00 62.19 86 ARG A O 1
ATOM 730 N N . ASP A 1 87 ? -14.035 -15.480 -11.837 1.00 59.56 87 ASP A N 1
ATOM 731 C CA . ASP A 1 87 ? -15.271 -15.546 -12.626 1.00 59.56 87 ASP A CA 1
ATOM 732 C C . ASP A 1 87 ? -15.328 -14.469 -13.725 1.00 59.56 87 ASP A C 1
ATOM 734 O O . ASP A 1 87 ? -16.097 -14.584 -14.680 1.00 59.56 87 ASP A O 1
ATOM 738 N N . SER A 1 88 ? -14.468 -13.451 -13.620 1.00 59.44 88 SER A N 1
ATOM 739 C CA . SER A 1 88 ? -14.394 -12.297 -14.523 1.00 59.44 88 SER A CA 1
ATOM 740 C C . SER A 1 88 ? -13.174 -12.347 -15.454 1.00 59.44 88 SER A C 1
ATOM 742 O O . SER A 1 88 ? -13.147 -11.675 -16.490 1.00 59.44 88 SER A O 1
ATOM 744 N N . TYR A 1 89 ? -12.153 -13.140 -15.115 1.00 67.06 89 TYR A N 1
ATOM 745 C CA . TYR A 1 89 ? -10.910 -13.241 -15.871 1.00 67.06 89 TYR A CA 1
ATOM 746 C C . TYR A 1 89 ? -10.905 -14.453 -16.806 1.00 67.06 89 TYR A C 1
ATOM 748 O O . TYR A 1 89 ? -10.655 -15.586 -16.405 1.00 67.06 89 TYR A O 1
ATOM 756 N N . ASP A 1 90 ? -11.100 -14.186 -18.096 1.00 63.03 90 ASP A N 1
ATOM 757 C CA . ASP A 1 90 ? -10.985 -15.158 -19.192 1.00 63.03 90 ASP A CA 1
ATOM 758 C C . ASP A 1 90 ? -9.505 -15.512 -19.489 1.00 63.03 90 ASP A C 1
ATOM 760 O O . ASP A 1 90 ? -8.976 -15.248 -20.568 1.00 63.03 90 ASP A O 1
ATOM 764 N N . GLY A 1 91 ? -8.777 -16.007 -18.489 1.00 63.62 91 GLY A N 1
ATOM 765 C CA . GLY A 1 91 ? -7.380 -16.429 -18.585 1.00 63.62 91 GLY A CA 1
ATOM 766 C C . GLY A 1 91 ? -7.044 -17.491 -17.536 1.00 63.62 91 GLY A C 1
ATOM 767 O O . GLY A 1 91 ? -7.881 -17.884 -16.730 1.00 63.62 91 GLY A O 1
ATOM 768 N N . ILE A 1 92 ? -5.811 -17.999 -17.543 1.00 59.94 92 ILE A N 1
ATOM 769 C CA . ILE A 1 92 ? -5.431 -19.129 -16.680 1.00 59.94 92 ILE A CA 1
ATOM 770 C C . ILE A 1 92 ? -5.252 -18.660 -15.232 1.00 59.94 92 ILE A C 1
ATOM 772 O O . ILE A 1 92 ? -4.332 -17.897 -14.937 1.00 59.94 92 ILE A O 1
ATOM 776 N N . ALA A 1 93 ? -6.092 -19.169 -14.329 1.00 57.81 93 ALA A N 1
ATOM 777 C CA . ALA A 1 93 ? -5.951 -19.036 -12.881 1.00 57.81 93 ALA A CA 1
ATOM 778 C C . ALA A 1 93 ? -5.566 -20.381 -12.252 1.00 57.81 93 ALA A C 1
ATOM 780 O O . ALA A 1 93 ? -6.123 -21.426 -12.593 1.00 57.81 93 ALA A O 1
ATOM 781 N N . THR A 1 94 ? -4.597 -20.369 -11.338 1.00 50.28 94 THR A N 1
ATOM 782 C CA . THR A 1 94 ? -4.126 -21.578 -10.656 1.00 50.28 94 THR A CA 1
ATOM 783 C C . THR A 1 94 ? -4.935 -21.805 -9.381 1.00 50.28 94 THR A C 1
ATOM 785 O O . THR A 1 94 ? -4.475 -21.471 -8.301 1.00 50.28 94 THR A O 1
ATOM 788 N N . GLY A 1 95 ? -6.128 -22.390 -9.496 1.00 50.66 95 GLY A N 1
ATOM 789 C CA . GLY A 1 95 ? -6.910 -22.853 -8.340 1.00 50.66 95 GLY A CA 1
ATOM 790 C C . GLY A 1 95 ? -7.913 -21.850 -7.755 1.00 50.66 95 GLY A C 1
ATOM 791 O O . GLY A 1 95 ? -7.996 -20.688 -8.145 1.00 50.66 95 GLY A O 1
ATOM 792 N N . GLU A 1 96 ? -8.748 -22.349 -6.846 1.00 46.91 96 GLU A N 1
ATOM 793 C CA . GLU A 1 96 ? -9.810 -21.592 -6.179 1.00 46.91 96 GLU A CA 1
ATOM 794 C C . GLU A 1 96 ? -9.208 -20.658 -5.114 1.00 46.91 96 GLU A C 1
ATOM 796 O O . GLU A 1 96 ? -8.527 -21.118 -4.202 1.00 46.91 96 GLU A O 1
ATOM 801 N N . GLY A 1 97 ? -9.427 -19.345 -5.248 1.00 54.19 97 GLY A N 1
ATOM 802 C CA . GLY A 1 97 ? -8.915 -18.320 -4.321 1.00 54.19 97 GLY A CA 1
ATOM 803 C C . GLY A 1 97 ? -7.572 -17.677 -4.703 1.00 54.19 97 GLY A C 1
ATOM 804 O O . GLY A 1 97 ? -7.197 -16.661 -4.113 1.00 54.19 97 GLY A O 1
ATOM 805 N N . ASP A 1 98 ? -6.883 -18.195 -5.723 1.00 57.97 98 ASP A N 1
ATOM 806 C CA . ASP A 1 98 ? -5.607 -17.657 -6.202 1.00 57.97 98 ASP A CA 1
ATOM 807 C C . ASP A 1 98 ? -5.799 -16.877 -7.506 1.00 57.97 98 ASP A C 1
ATOM 809 O O . ASP A 1 98 ? -5.741 -17.413 -8.616 1.00 57.97 98 ASP A O 1
ATOM 813 N N . SER A 1 99 ? -6.018 -15.564 -7.373 1.00 64.44 99 SER A N 1
ATOM 814 C CA . SER A 1 99 ? -5.987 -14.664 -8.529 1.00 64.44 99 SER A CA 1
ATOM 815 C C . SER A 1 99 ? -4.630 -14.794 -9.246 1.00 64.44 99 SER A C 1
ATOM 817 O O . SER A 1 99 ? -3.592 -14.757 -8.574 1.00 64.44 99 SER A O 1
ATOM 819 N N . PRO A 1 100 ? -4.592 -14.862 -10.593 1.00 67.62 100 PRO A N 1
ATOM 820 C CA . PRO A 1 100 ? -3.355 -14.864 -11.385 1.00 67.62 100 PRO A CA 1
ATOM 821 C C . PRO A 1 100 ? -2.368 -13.754 -10.992 1.00 67.62 100 PRO A C 1
ATOM 823 O O . PRO A 1 100 ? -1.154 -13.893 -11.146 1.00 67.62 100 PRO A O 1
ATOM 826 N N . PHE A 1 101 ? -2.886 -12.650 -10.450 1.00 75.81 101 PHE A N 1
ATOM 827 C CA . PHE A 1 101 ? -2.094 -11.554 -9.913 1.00 75.81 101 PHE A CA 1
ATOM 828 C C . PHE A 1 101 ? -1.241 -11.957 -8.697 1.00 75.81 101 PHE A C 1
ATOM 830 O O . PHE A 1 101 ? -0.055 -11.620 -8.655 1.00 75.81 101 PHE A O 1
ATOM 837 N N . ARG A 1 102 ? -1.791 -12.739 -7.754 1.00 70.69 102 ARG A N 1
ATOM 838 C CA . ARG A 1 102 ? -1.099 -13.179 -6.524 1.00 70.69 102 ARG A CA 1
ATOM 839 C C . ARG A 1 102 ? 0.102 -14.080 -6.798 1.00 70.69 102 ARG A C 1
ATOM 841 O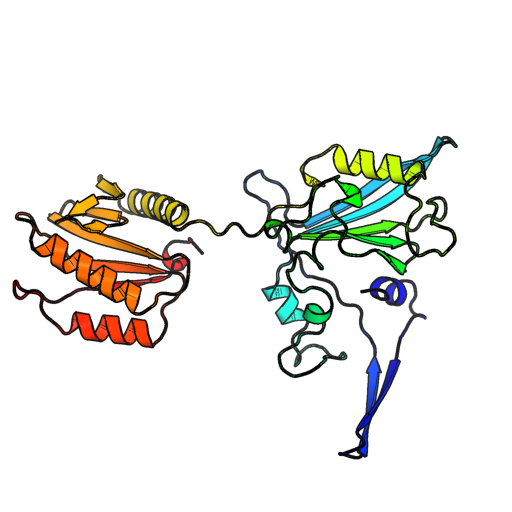 O . ARG A 1 102 ? 1.019 -14.139 -5.987 1.00 70.69 102 ARG A O 1
ATOM 848 N N . ILE A 1 103 ? 0.146 -14.737 -7.956 1.00 72.44 103 ILE A N 1
ATOM 849 C CA . ILE A 1 103 ? 1.310 -15.526 -8.380 1.00 72.44 103 ILE A CA 1
ATOM 850 C C . ILE A 1 103 ? 2.539 -14.620 -8.554 1.00 72.44 103 ILE A C 1
ATOM 852 O O . ILE A 1 103 ? 3.657 -15.025 -8.239 1.00 72.44 103 ILE A O 1
ATOM 856 N N . TYR A 1 104 ? 2.341 -13.395 -9.048 1.00 73.62 104 TYR A N 1
ATOM 857 C CA . TYR A 1 104 ? 3.426 -12.482 -9.417 1.00 73.62 104 TYR A CA 1
ATOM 858 C C . TYR A 1 104 ? 3.662 -11.360 -8.404 1.00 73.62 104 TYR A C 1
ATOM 860 O O . TYR A 1 104 ? 4.797 -10.911 -8.263 1.00 73.62 104 TYR A O 1
ATOM 868 N N . TYR A 1 105 ? 2.617 -10.930 -7.700 1.00 81.19 105 TYR A N 1
ATOM 869 C CA . TYR A 1 105 ? 2.671 -9.861 -6.711 1.00 81.19 105 TYR A CA 1
ATOM 870 C C . TYR A 1 105 ? 2.044 -10.344 -5.407 1.00 81.19 105 TYR A C 1
ATOM 872 O O . TYR A 1 105 ? 0.834 -10.534 -5.314 1.00 81.19 105 TYR A O 1
ATOM 880 N N . GLN A 1 106 ? 2.884 -10.560 -4.394 1.00 81.44 106 GLN A N 1
ATOM 881 C CA . GLN A 1 106 ? 2.495 -11.233 -3.148 1.00 81.44 106 GLN A CA 1
ATOM 882 C C . GLN A 1 106 ? 2.449 -10.297 -1.939 1.00 81.44 106 GLN A C 1
ATOM 884 O O . GLN A 1 106 ? 2.251 -10.765 -0.820 1.00 81.44 106 GLN A O 1
ATOM 889 N N . LYS A 1 107 ? 2.663 -8.989 -2.132 1.00 86.50 107 LYS A N 1
ATOM 890 C CA . LYS A 1 107 ? 2.786 -8.018 -1.034 1.00 86.50 107 LYS A CA 1
ATOM 891 C C . LYS A 1 107 ? 3.866 -8.438 -0.021 1.00 86.50 107 LYS A C 1
ATOM 893 O O . LYS A 1 107 ? 3.687 -8.359 1.194 1.00 86.50 107 LYS A O 1
ATOM 898 N N . THR A 1 108 ? 4.999 -8.926 -0.524 1.00 85.44 108 THR A N 1
ATOM 899 C CA . THR A 1 108 ? 6.153 -9.329 0.290 1.00 85.44 108 THR A CA 1
ATOM 900 C C . THR A 1 108 ? 7.404 -8.571 -0.123 1.00 85.44 108 THR A C 1
ATOM 902 O O . THR A 1 108 ? 7.470 -8.005 -1.215 1.00 85.44 108 THR A O 1
ATOM 905 N N . GLN A 1 109 ? 8.445 -8.655 0.709 1.00 86.56 109 GLN A N 1
ATOM 906 C CA . GLN A 1 109 ? 9.737 -8.054 0.390 1.00 86.56 109 GLN A CA 1
ATOM 907 C C . GLN A 1 109 ? 10.397 -8.643 -0.865 1.00 86.56 109 GLN A C 1
ATOM 909 O O . GLN A 1 109 ? 11.247 -7.989 -1.457 1.00 86.56 109 GLN A O 1
ATOM 914 N N . ALA A 1 110 ? 10.011 -9.854 -1.280 1.00 85.06 110 ALA A N 1
ATOM 915 C CA . ALA A 1 110 ? 10.533 -10.493 -2.486 1.00 85.06 110 ALA A CA 1
ATOM 916 C C . ALA A 1 110 ? 9.841 -10.012 -3.774 1.00 85.06 110 ALA A C 1
ATOM 918 O O . ALA A 1 110 ? 10.374 -10.208 -4.862 1.00 85.06 110 ALA A O 1
ATOM 919 N N . THR A 1 111 ? 8.651 -9.411 -3.663 1.00 85.88 111 THR A N 1
ATOM 920 C CA . THR A 1 111 ? 7.823 -8.995 -4.809 1.00 85.88 111 THR A CA 1
ATOM 921 C C . THR A 1 111 ? 7.588 -7.483 -4.868 1.00 85.88 111 THR A C 1
ATOM 923 O O . THR A 1 111 ? 6.715 -7.041 -5.608 1.00 85.88 111 THR A O 1
ATOM 926 N N . GLN A 1 112 ? 8.307 -6.704 -4.059 1.00 90.94 112 GLN A N 1
ATOM 927 C CA . GLN A 1 112 ? 8.241 -5.240 -4.029 1.00 90.94 112 GLN A CA 1
ATOM 928 C C . GLN A 1 112 ? 9.341 -4.605 -4.872 1.00 90.94 112 GLN A C 1
ATOM 930 O O . GLN A 1 112 ? 10.378 -5.224 -5.098 1.00 90.94 112 GLN A O 1
ATOM 935 N N . GLY A 1 113 ? 9.166 -3.340 -5.237 1.00 93.44 113 GLY A N 1
ATOM 936 C CA . GLY A 1 113 ? 10.152 -2.594 -6.011 1.00 93.44 113 GLY A CA 1
ATOM 937 C C . GLY A 1 113 ? 9.852 -2.615 -7.501 1.00 93.44 113 GLY A C 1
ATOM 938 O O . GLY A 1 113 ? 8.707 -2.786 -7.919 1.00 93.44 113 GLY A O 1
ATOM 939 N N . ILE A 1 114 ? 10.884 -2.406 -8.312 1.00 93.62 114 ILE A N 1
ATOM 940 C CA . ILE A 1 114 ? 10.705 -2.151 -9.739 1.00 93.62 114 ILE A CA 1
ATOM 941 C C . ILE A 1 114 ? 11.256 -3.256 -10.624 1.00 93.62 114 ILE A C 1
ATOM 943 O O . ILE A 1 114 ? 12.274 -3.884 -10.329 1.00 93.62 114 ILE A O 1
ATOM 947 N N . ASP A 1 115 ? 10.596 -3.451 -11.753 1.00 93.06 115 ASP A N 1
ATOM 948 C CA . ASP A 1 115 ? 11.019 -4.389 -12.777 1.00 93.06 115 ASP A CA 1
ATOM 949 C C . ASP A 1 115 ? 11.765 -3.657 -13.897 1.00 93.06 115 ASP A C 1
ATOM 951 O O . ASP A 1 115 ? 11.308 -2.627 -14.391 1.00 93.06 115 ASP A O 1
ATOM 955 N N . ILE A 1 116 ? 12.895 -4.198 -14.354 1.00 93.00 116 ILE A N 1
ATOM 956 C CA . ILE A 1 116 ? 13.586 -3.682 -15.543 1.00 93.00 116 ILE A CA 1
ATOM 957 C C . ILE A 1 116 ? 13.036 -4.407 -16.761 1.00 93.00 116 ILE A C 1
ATOM 959 O O . ILE A 1 116 ? 13.179 -5.626 -16.900 1.00 93.00 116 ILE A O 1
ATOM 963 N N . VAL A 1 117 ? 12.433 -3.647 -17.666 1.00 93.06 117 VAL A N 1
ATOM 964 C CA . VAL A 1 117 ? 11.882 -4.117 -18.931 1.00 93.06 117 VAL A CA 1
ATOM 965 C C . VAL A 1 117 ? 12.737 -3.563 -20.058 1.00 93.06 117 VAL A C 1
ATOM 967 O O . VAL A 1 117 ? 12.746 -2.366 -20.306 1.00 93.06 117 VAL A O 1
ATOM 970 N N . TYR A 1 118 ? 13.429 -4.440 -20.774 1.00 91.62 118 TYR A N 1
ATOM 971 C CA . TYR A 1 118 ? 14.301 -4.075 -21.881 1.00 91.62 118 TYR A CA 1
ATOM 972 C C . TYR A 1 118 ? 13.778 -4.662 -23.190 1.00 91.62 118 TYR A C 1
ATOM 974 O O . TYR A 1 118 ? 13.630 -5.880 -23.333 1.00 91.62 118 TYR A O 1
ATOM 982 N N . ASN A 1 119 ? 13.479 -3.796 -24.156 1.00 87.50 119 ASN A N 1
ATOM 983 C CA . ASN A 1 119 ? 13.003 -4.156 -25.491 1.00 87.50 119 ASN A CA 1
ATOM 984 C C . ASN A 1 119 ? 11.806 -5.143 -25.466 1.00 87.50 119 ASN A C 1
ATOM 986 O O . ASN A 1 119 ? 11.700 -6.072 -26.281 1.00 87.50 119 ASN A O 1
ATOM 990 N N . GLY A 1 120 ? 10.913 -4.957 -24.487 1.00 85.81 120 GLY A N 1
ATOM 991 C CA . GLY A 1 120 ? 9.728 -5.780 -24.234 1.00 85.81 120 GLY A CA 1
ATOM 992 C C . GLY A 1 120 ? 9.951 -7.025 -23.363 1.00 85.81 120 GLY A C 1
ATOM 993 O O . GLY A 1 120 ? 9.015 -7.789 -23.160 1.00 85.81 120 GLY A O 1
ATOM 994 N N . ARG A 1 121 ? 11.157 -7.276 -22.843 1.00 85.94 121 ARG A N 1
ATOM 995 C CA . ARG A 1 121 ? 11.455 -8.427 -21.971 1.00 85.94 121 ARG A CA 1
ATOM 996 C C . ARG A 1 121 ? 11.776 -7.962 -20.559 1.00 85.94 121 ARG A C 1
ATOM 998 O O . ARG A 1 121 ? 12.605 -7.078 -20.391 1.00 85.94 121 ARG A O 1
ATOM 1005 N N . THR A 1 122 ? 11.181 -8.583 -19.546 1.00 89.75 122 THR A N 1
ATOM 1006 C CA . THR A 1 122 ? 11.587 -8.325 -18.157 1.00 89.75 122 THR A CA 1
ATOM 1007 C C . THR A 1 122 ? 12.917 -9.023 -17.879 1.00 89.75 122 THR A C 1
ATOM 1009 O O . THR A 1 122 ? 12.993 -10.248 -17.963 1.00 89.75 122 THR A O 1
ATOM 1012 N N . LEU A 1 123 ? 13.956 -8.250 -17.564 1.00 90.12 123 LEU A N 1
ATOM 1013 C CA . LEU A 1 123 ? 15.291 -8.758 -17.238 1.00 90.12 123 LEU A CA 1
ATOM 1014 C C . LEU A 1 123 ? 15.406 -9.106 -15.752 1.00 90.12 123 LEU A C 1
ATOM 1016 O O . LEU A 1 123 ? 15.840 -10.196 -15.381 1.00 90.12 123 LEU A O 1
ATOM 1020 N N . LYS A 1 124 ? 14.962 -8.180 -14.902 1.00 89.19 124 LYS A N 1
ATOM 1021 C CA . LYS A 1 124 ? 15.004 -8.281 -13.444 1.00 89.19 124 LYS A CA 1
ATOM 1022 C C . LYS A 1 124 ? 13.711 -7.767 -12.847 1.00 89.19 124 LYS A C 1
ATOM 1024 O O . LYS A 1 124 ? 13.046 -6.927 -13.446 1.00 89.19 124 LYS A O 1
ATOM 1029 N N . THR A 1 125 ? 13.381 -8.283 -11.672 1.00 90.19 125 THR A N 1
ATOM 1030 C CA . THR A 1 125 ? 12.148 -7.955 -10.961 1.00 90.19 125 THR A CA 1
ATOM 1031 C C . THR A 1 125 ? 12.430 -7.556 -9.527 1.00 90.19 125 THR A C 1
ATOM 1033 O O . THR A 1 125 ? 13.393 -8.054 -8.938 1.00 90.19 125 THR A O 1
ATOM 1036 N N . GLY A 1 126 ? 11.559 -6.721 -8.969 1.00 88.12 126 GLY A N 1
ATOM 1037 C CA . GLY A 1 126 ? 11.558 -6.380 -7.547 1.00 88.12 126 GLY A CA 1
ATOM 1038 C C . GLY A 1 126 ? 12.827 -5.676 -7.055 1.00 88.12 126 GLY A C 1
ATOM 1039 O O . GLY A 1 126 ? 13.368 -5.999 -5.998 1.00 88.12 126 GLY A O 1
ATOM 1040 N N . LEU A 1 127 ? 13.363 -4.753 -7.853 1.00 91.38 127 LEU A N 1
ATOM 1041 C CA . LEU A 1 127 ? 14.573 -4.017 -7.511 1.00 91.38 127 LEU A CA 1
ATOM 1042 C C . LEU A 1 127 ? 14.250 -2.807 -6.629 1.00 91.38 127 LEU A C 1
ATOM 1044 O O . LEU A 1 127 ? 13.387 -1.995 -6.951 1.00 91.38 127 LEU A O 1
ATOM 1048 N N . ILE A 1 128 ? 14.990 -2.675 -5.530 1.00 90.38 128 ILE A N 1
ATOM 1049 C CA . ILE A 1 128 ? 15.033 -1.472 -4.686 1.00 90.38 128 ILE A CA 1
ATOM 1050 C C . ILE A 1 128 ? 16.500 -1.083 -4.497 1.00 90.38 128 ILE A C 1
ATOM 1052 O O . ILE A 1 128 ? 16.940 -0.050 -4.998 1.00 90.38 128 ILE A O 1
ATOM 1056 N N . GLU A 1 129 ? 17.272 -1.969 -3.861 1.00 88.12 129 GLU A N 1
ATOM 1057 C CA . GLU A 1 129 ? 18.686 -1.756 -3.520 1.00 88.12 129 GLU A CA 1
ATOM 1058 C C . GLU A 1 129 ? 19.526 -1.333 -4.726 1.00 88.12 129 GLU A C 1
ATOM 1060 O O . GLU A 1 129 ? 20.284 -0.374 -4.653 1.00 88.12 129 GLU A O 1
ATOM 1065 N N . LYS A 1 130 ? 19.338 -1.989 -5.877 1.00 85.81 130 LYS A N 1
ATOM 1066 C CA . LYS A 1 130 ? 20.108 -1.692 -7.094 1.00 85.81 130 LYS A CA 1
ATOM 1067 C C . LYS A 1 130 ? 19.882 -0.288 -7.671 1.00 85.81 130 LYS A C 1
ATOM 1069 O O . LYS A 1 130 ? 20.717 0.172 -8.448 1.00 85.81 130 LYS A O 1
ATOM 1074 N N . VAL A 1 131 ? 18.754 0.347 -7.361 1.00 89.31 131 VAL A N 1
ATOM 1075 C CA . VAL A 1 131 ? 18.328 1.603 -7.998 1.00 89.31 131 VAL A CA 1
ATOM 1076 C C . VAL A 1 131 ? 18.510 2.782 -7.044 1.00 89.31 131 VAL A C 1
ATOM 1078 O O . VAL A 1 131 ? 19.015 3.815 -7.471 1.00 89.31 131 VAL A O 1
ATOM 1081 N N . TRP A 1 132 ? 18.180 2.606 -5.759 1.00 89.12 132 TRP A N 1
ATOM 1082 C CA . TRP A 1 132 ? 18.203 3.678 -4.749 1.00 89.12 132 TRP A CA 1
ATOM 1083 C C . TRP A 1 132 ? 19.159 3.435 -3.574 1.00 89.12 132 TRP A C 1
ATOM 1085 O O . TRP A 1 132 ? 19.097 4.168 -2.594 1.00 89.12 132 TRP A O 1
ATOM 1095 N N . ASP A 1 133 ? 19.989 2.386 -3.611 1.00 85.75 133 ASP A N 1
ATOM 1096 C CA . ASP A 1 133 ? 20.890 1.998 -2.506 1.00 85.75 133 ASP A CA 1
ATOM 1097 C C . ASP A 1 133 ? 20.171 1.883 -1.143 1.00 85.75 133 ASP A C 1
ATOM 1099 O O . ASP A 1 133 ? 20.676 2.242 -0.078 1.00 85.75 133 ASP A O 1
ATOM 1103 N N . ARG A 1 134 ? 18.922 1.400 -1.177 1.00 84.75 134 ARG A N 1
ATOM 1104 C CA . ARG A 1 134 ? 18.053 1.237 -0.004 1.00 84.75 134 ARG A CA 1
ATOM 1105 C C . ARG A 1 134 ? 17.686 -0.219 0.206 1.00 84.75 134 ARG A C 1
ATOM 1107 O O . ARG A 1 134 ? 17.256 -0.854 -0.754 1.00 84.75 134 ARG A O 1
ATOM 1114 N N . PRO A 1 135 ? 17.755 -0.739 1.442 1.00 87.62 135 PRO A N 1
ATOM 1115 C CA . PRO A 1 135 ? 17.361 -2.109 1.710 1.00 87.62 135 PRO A CA 1
ATOM 1116 C C . PRO A 1 135 ? 15.866 -2.309 1.474 1.00 87.62 135 PRO A C 1
ATOM 1118 O O . PRO A 1 135 ? 15.040 -1.415 1.692 1.00 87.62 135 PRO A O 1
ATOM 1121 N N . THR A 1 136 ? 15.503 -3.530 1.104 1.00 88.00 136 THR A N 1
ATOM 1122 C CA . THR A 1 136 ? 14.104 -3.958 1.116 1.00 88.00 136 THR A CA 1
ATOM 1123 C C . THR A 1 136 ? 13.497 -3.834 2.519 1.00 88.00 136 THR A C 1
ATOM 1125 O O . THR A 1 136 ? 14.125 -4.202 3.511 1.00 88.00 136 THR A O 1
ATOM 1128 N N . HIS A 1 137 ? 12.255 -3.353 2.623 1.00 87.06 137 HIS A N 1
ATOM 1129 C CA . HIS A 1 137 ? 11.554 -3.186 3.901 1.00 87.06 137 HIS A CA 1
ATOM 1130 C C . HIS A 1 137 ? 10.062 -3.487 3.749 1.00 87.06 137 HIS A C 1
ATOM 1132 O O . HIS A 1 137 ? 9.509 -3.272 2.684 1.00 87.06 137 HIS A O 1
ATOM 1138 N N . ASN A 1 138 ? 9.383 -3.955 4.802 1.00 85.12 138 ASN A N 1
ATOM 1139 C CA . ASN A 1 138 ? 7.967 -4.349 4.705 1.00 85.12 138 ASN A CA 1
ATOM 1140 C C . ASN A 1 138 ? 7.015 -3.184 4.361 1.00 85.12 138 ASN A C 1
ATOM 1142 O O . ASN A 1 138 ? 5.959 -3.403 3.782 1.00 85.12 138 ASN A O 1
ATOM 1146 N N . GLN A 1 139 ? 7.401 -1.950 4.685 1.00 86.44 139 GLN A N 1
ATOM 1147 C CA . GLN A 1 139 ? 6.667 -0.731 4.317 1.00 86.44 139 GLN A CA 1
ATOM 1148 C C . GLN A 1 139 ? 6.716 -0.418 2.819 1.00 86.44 139 GLN A C 1
ATOM 1150 O O . GLN A 1 139 ? 6.046 0.508 2.383 1.00 86.44 139 GLN A O 1
ATOM 1155 N N . PHE A 1 140 ? 7.516 -1.135 2.032 1.00 91.12 140 PHE A N 1
ATOM 1156 C CA . PHE A 1 140 ? 7.506 -1.007 0.578 1.00 91.12 140 PHE A CA 1
ATOM 1157 C C . PHE A 1 140 ? 6.732 -2.156 -0.082 1.00 91.12 140 PHE A C 1
ATOM 1159 O O . PHE A 1 140 ? 6.676 -2.212 -1.301 1.00 91.12 140 PHE A O 1
ATOM 1166 N N . ASN A 1 141 ? 6.093 -3.056 0.679 1.00 90.56 141 ASN A N 1
ATOM 1167 C CA . ASN A 1 141 ? 5.452 -4.255 0.120 1.00 90.56 141 ASN A CA 1
ATOM 1168 C C . ASN A 1 141 ? 4.338 -3.940 -0.893 1.00 90.56 141 ASN A C 1
ATOM 1170 O O . ASN A 1 141 ? 4.015 -4.777 -1.734 1.00 90.56 141 ASN A O 1
ATOM 1174 N N . ASP A 1 142 ? 3.728 -2.762 -0.774 1.00 91.31 142 ASP A N 1
ATOM 1175 C CA . ASP A 1 142 ? 2.695 -2.265 -1.681 1.00 91.31 142 ASP A CA 1
ATOM 1176 C C . ASP A 1 142 ? 3.270 -1.438 -2.848 1.00 91.31 142 ASP A C 1
ATOM 1178 O O . ASP A 1 142 ? 2.542 -1.124 -3.786 1.00 91.31 142 ASP A O 1
ATOM 1182 N N . PHE A 1 143 ? 4.557 -1.082 -2.802 1.00 93.69 143 PHE A N 1
ATOM 1183 C CA . PHE A 1 143 ? 5.247 -0.318 -3.835 1.00 93.69 143 PHE A CA 1
ATOM 1184 C C . PHE A 1 143 ? 5.725 -1.237 -4.960 1.00 93.69 143 PHE A C 1
ATOM 1186 O O . PHE A 1 143 ? 6.543 -2.139 -4.745 1.00 93.69 143 PHE A O 1
ATOM 1193 N N . VAL A 1 144 ? 5.245 -0.971 -6.175 1.00 93.94 144 VAL A N 1
ATOM 1194 C CA . VAL A 1 144 ? 5.676 -1.664 -7.393 1.00 93.94 144 VAL A CA 1
ATOM 1195 C C . VAL A 1 144 ? 5.893 -0.681 -8.540 1.00 93.94 144 VAL A C 1
ATOM 1197 O O . VAL A 1 144 ? 5.263 0.376 -8.607 1.00 93.94 144 VAL A O 1
ATOM 1200 N N . GLY A 1 145 ? 6.764 -1.026 -9.483 1.00 93.88 145 GLY A N 1
ATOM 1201 C CA . GLY A 1 145 ? 7.025 -0.176 -10.641 1.00 93.88 145 GLY A CA 1
ATOM 1202 C C . GLY A 1 145 ? 7.787 -0.868 -11.758 1.00 93.88 145 GLY A C 1
ATOM 1203 O O . GLY A 1 145 ? 8.067 -2.063 -11.706 1.00 93.88 145 GLY A O 1
ATOM 1204 N N . GLU A 1 146 ? 8.119 -0.103 -12.789 1.00 95.06 146 GLU A N 1
ATOM 1205 C CA . GLU A 1 146 ? 8.855 -0.559 -13.957 1.00 95.06 146 GLU A CA 1
ATOM 1206 C C . GLU A 1 146 ? 9.772 0.538 -14.493 1.00 95.06 146 GLU A C 1
ATOM 1208 O O . GLU A 1 146 ? 9.368 1.694 -14.609 1.00 95.06 146 GLU A O 1
ATOM 1213 N N . ILE A 1 147 ? 10.972 0.151 -14.914 1.00 95.69 147 ILE A N 1
ATOM 1214 C CA . ILE A 1 147 ? 11.803 0.935 -15.827 1.00 95.69 147 ILE A CA 1
ATOM 1215 C C . ILE A 1 147 ? 11.721 0.258 -17.191 1.00 95.69 147 ILE A C 1
ATOM 1217 O O . ILE A 1 147 ? 12.166 -0.878 -17.355 1.00 95.69 147 ILE A O 1
ATOM 1221 N N . ILE A 1 148 ? 11.140 0.946 -18.168 1.00 94.94 148 ILE A N 1
ATOM 1222 C CA . ILE A 1 148 ? 10.924 0.442 -19.522 1.00 94.94 148 ILE A CA 1
ATOM 1223 C C . ILE A 1 148 ? 11.911 1.126 -20.465 1.00 94.94 148 ILE A C 1
ATOM 1225 O O . ILE A 1 148 ? 11.801 2.314 -20.761 1.00 94.94 148 ILE A O 1
ATOM 1229 N N . ILE A 1 149 ? 12.854 0.342 -20.968 1.00 94.12 149 ILE A N 1
ATOM 1230 C CA . ILE A 1 149 ? 13.918 0.756 -21.876 1.00 94.12 149 ILE A CA 1
ATOM 1231 C C . ILE A 1 149 ? 13.635 0.130 -23.238 1.00 94.12 149 ILE A C 1
ATOM 1233 O O . ILE A 1 149 ? 13.571 -1.094 -23.370 1.00 94.12 149 ILE A O 1
ATOM 1237 N N . SER A 1 150 ? 13.445 0.967 -24.254 1.00 88.81 150 SER A N 1
ATOM 1238 C CA . SER A 1 150 ? 13.234 0.506 -25.636 1.00 88.81 150 SER A CA 1
ATOM 1239 C C . SER A 1 150 ? 14.442 0.744 -26.535 1.00 88.81 150 SER A C 1
ATOM 1241 O O . SER A 1 150 ? 14.525 0.129 -27.596 1.00 88.81 150 SER A O 1
ATOM 1243 N N . ASP A 1 151 ? 15.362 1.609 -26.113 1.00 88.31 151 ASP A N 1
ATOM 1244 C CA . ASP A 1 151 ? 16.548 1.954 -26.882 1.00 88.31 151 ASP A CA 1
ATOM 1245 C C . ASP A 1 151 ? 17.662 0.914 -26.690 1.00 88.31 151 ASP A C 1
ATOM 1247 O O . ASP A 1 151 ? 17.965 0.506 -25.565 1.00 88.31 151 ASP A O 1
ATOM 1251 N N . GLU A 1 152 ? 18.263 0.472 -27.795 1.00 87.69 152 GLU A N 1
ATOM 1252 C CA . GLU A 1 152 ? 19.322 -0.540 -27.790 1.00 87.69 152 GLU A CA 1
ATOM 1253 C C . GLU A 1 152 ? 20.684 0.017 -27.351 1.00 87.69 152 GLU A C 1
ATOM 1255 O O . GLU A 1 152 ? 21.579 -0.769 -27.040 1.00 87.69 152 GLU A O 1
ATOM 1260 N N . ALA A 1 153 ? 20.837 1.345 -27.271 1.00 90.12 153 ALA A N 1
ATOM 1261 C CA . ALA A 1 153 ? 22.042 1.987 -26.749 1.00 90.12 153 ALA A CA 1
ATOM 1262 C C . ALA A 1 153 ? 22.295 1.658 -25.269 1.00 90.12 153 ALA A C 1
ATOM 1264 O O . ALA A 1 153 ? 23.441 1.631 -24.821 1.00 90.12 153 ALA A O 1
ATOM 1265 N N . PHE A 1 154 ? 21.240 1.359 -24.505 1.00 92.00 154 PHE A N 1
ATOM 1266 C CA . PHE A 1 154 ? 21.372 0.853 -23.144 1.00 92.00 154 PHE A CA 1
ATOM 1267 C C . PHE A 1 154 ? 21.989 -0.548 -23.163 1.00 92.00 154 PHE A C 1
ATOM 1269 O O . PHE A 1 154 ? 21.4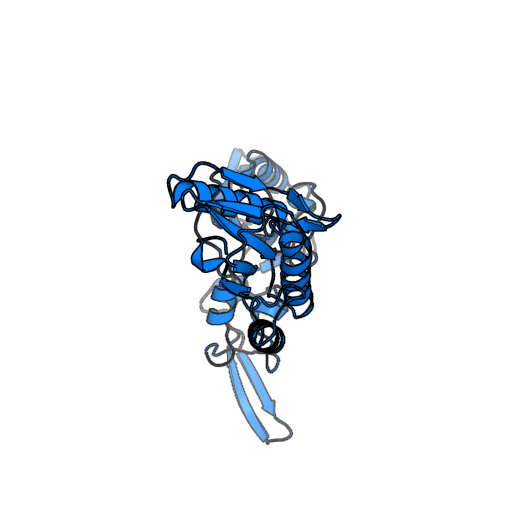06 -1.506 -23.682 1.00 92.00 154 PHE A O 1
ATOM 1276 N N . GLU A 1 155 ? 23.168 -0.679 -22.565 1.00 91.56 155 GLU A N 1
ATOM 1277 C CA . GLU A 1 155 ? 23.913 -1.931 -22.578 1.00 91.56 155 GLU A CA 1
ATOM 1278 C C . GLU A 1 155 ? 23.357 -2.946 -21.577 1.00 91.56 155 GLU A C 1
ATOM 1280 O O . GLU A 1 155 ? 23.084 -2.635 -20.419 1.00 91.56 155 GLU A O 1
ATOM 1285 N N . THR A 1 156 ? 23.279 -4.207 -21.994 1.00 92.00 156 THR A N 1
ATOM 1286 C CA . THR A 1 156 ? 22.981 -5.348 -21.117 1.00 92.00 156 THR A CA 1
ATOM 1287 C C . THR A 1 156 ? 24.235 -6.173 -20.858 1.00 92.00 156 THR A C 1
ATOM 1289 O O . THR A 1 156 ? 25.141 -6.203 -21.690 1.00 92.00 156 THR A O 1
ATOM 1292 N N . VAL A 1 157 ? 24.260 -6.954 -19.778 1.00 90.94 157 VAL A N 1
ATOM 1293 C CA . VAL A 1 157 ? 25.302 -7.982 -19.602 1.00 90.94 157 VAL A CA 1
ATOM 1294 C C . VAL A 1 157 ? 25.240 -9.044 -20.717 1.00 90.94 157 VAL A C 1
ATOM 1296 O O . VAL A 1 157 ? 24.196 -9.257 -21.330 1.00 90.94 157 VAL A O 1
ATOM 1299 N N . ASN A 1 158 ? 26.343 -9.758 -20.977 1.00 85.62 158 ASN A N 1
ATOM 1300 C CA . ASN A 1 158 ? 26.486 -10.669 -22.131 1.00 85.62 158 ASN A CA 1
ATOM 1301 C C . ASN A 1 158 ? 25.384 -11.735 -22.273 1.00 85.62 158 ASN A C 1
ATOM 1303 O O . ASN A 1 158 ? 24.996 -12.091 -23.385 1.00 85.62 158 ASN A O 1
ATOM 1307 N N . ASN A 1 159 ? 24.875 -12.263 -21.160 1.00 85.31 159 ASN A N 1
ATOM 1308 C CA . ASN A 1 159 ? 23.790 -13.248 -21.153 1.00 85.31 159 ASN A CA 1
ATOM 1309 C C . ASN A 1 159 ? 22.389 -12.615 -21.272 1.00 85.31 159 ASN A C 1
ATOM 1311 O O . ASN A 1 159 ? 21.404 -13.350 -21.284 1.00 85.31 159 ASN A O 1
ATOM 1315 N N . LYS A 1 160 ? 22.293 -11.282 -21.384 1.00 82.44 160 LYS A N 1
ATOM 1316 C CA . LYS A 1 160 ? 21.057 -10.501 -21.545 1.00 82.44 160 LYS A CA 1
ATOM 1317 C C . LYS A 1 160 ? 20.016 -10.783 -20.459 1.00 82.44 160 LYS A C 1
ATOM 1319 O O . LYS A 1 160 ? 18.823 -10.829 -20.744 1.00 82.44 160 LYS A O 1
ATOM 1324 N N . VAL A 1 161 ? 20.479 -11.008 -19.228 1.00 84.88 161 VAL A N 1
ATOM 1325 C CA . VAL A 1 161 ? 19.614 -11.240 -18.053 1.00 84.88 161 VAL A CA 1
ATOM 1326 C C . VAL A 1 161 ? 19.565 -10.046 -17.102 1.00 84.88 161 VAL A C 1
ATOM 1328 O O . VAL A 1 161 ? 18.844 -10.088 -16.112 1.00 84.88 161 VAL A O 1
ATOM 1331 N N . ASP A 1 162 ? 20.366 -9.013 -17.355 1.00 88.62 162 ASP A N 1
ATOM 1332 C CA . ASP A 1 162 ? 20.430 -7.799 -16.543 1.00 88.62 162 ASP A CA 1
ATOM 1333 C C . ASP A 1 162 ? 20.934 -6.625 -17.396 1.00 88.62 162 ASP A C 1
ATOM 1335 O O . ASP A 1 162 ? 21.496 -6.827 -18.483 1.00 88.62 162 ASP A O 1
ATOM 1339 N N . ILE A 1 163 ? 20.744 -5.409 -16.897 1.00 90.50 163 ILE A N 1
ATOM 1340 C CA . ILE A 1 163 ? 21.382 -4.215 -17.450 1.00 90.50 163 ILE A CA 1
ATOM 1341 C C . ILE A 1 163 ? 22.867 -4.191 -17.048 1.00 90.50 163 ILE A C 1
ATOM 1343 O O . ILE A 1 163 ? 23.256 -4.769 -16.030 1.00 90.50 163 ILE A O 1
ATOM 1347 N N . ASN A 1 164 ? 23.730 -3.588 -17.864 1.00 91.75 164 ASN A N 1
ATOM 1348 C CA . ASN A 1 164 ? 25.123 -3.376 -17.489 1.00 91.75 164 ASN A CA 1
ATOM 1349 C C . ASN A 1 164 ? 25.194 -2.268 -16.428 1.00 91.75 164 ASN A C 1
ATOM 1351 O O . ASN A 1 164 ? 25.041 -1.090 -16.746 1.00 91.75 164 ASN A O 1
ATOM 1355 N N . ASP A 1 165 ? 25.476 -2.649 -15.180 1.00 89.88 165 ASP A N 1
ATOM 1356 C CA . ASP A 1 165 ? 25.520 -1.732 -14.035 1.00 89.88 165 ASP A CA 1
ATOM 1357 C C . ASP A 1 165 ? 26.583 -0.614 -14.163 1.00 89.88 165 ASP A C 1
ATOM 1359 O O . ASP A 1 165 ? 26.493 0.388 -13.455 1.00 89.88 165 ASP A O 1
ATOM 1363 N N . ASN A 1 166 ? 27.546 -0.760 -15.084 1.00 90.94 166 ASN A N 1
ATOM 1364 C CA . ASN A 1 166 ? 28.597 0.225 -15.369 1.00 90.94 166 ASN A CA 1
ATOM 1365 C C . ASN A 1 166 ? 28.352 1.040 -16.652 1.00 90.94 166 ASN A C 1
ATOM 1367 O O . ASN A 1 166 ? 29.209 1.836 -17.031 1.00 90.94 166 ASN A O 1
ATOM 1371 N N . SER A 1 167 ? 27.240 0.815 -17.358 1.00 92.38 167 SER A N 1
ATOM 1372 C CA . SER A 1 167 ? 26.903 1.599 -18.550 1.00 92.38 167 SER A CA 1
ATOM 1373 C C . SER A 1 167 ? 26.565 3.030 -18.153 1.00 92.38 167 SER A C 1
ATOM 1375 O O . SER A 1 167 ? 25.814 3.251 -17.205 1.00 92.38 167 SER A O 1
ATOM 1377 N N . ILE A 1 168 ? 27.077 4.000 -18.906 1.00 92.88 168 ILE A N 1
ATOM 1378 C CA . ILE A 1 168 ? 26.880 5.425 -18.617 1.00 92.88 168 ILE A CA 1
ATOM 1379 C C . ILE A 1 168 ? 25.403 5.794 -18.649 1.00 92.88 168 ILE A C 1
ATOM 1381 O O . ILE A 1 168 ? 24.915 6.382 -17.695 1.00 92.88 168 ILE A O 1
ATOM 1385 N N . LEU A 1 169 ? 24.656 5.324 -19.651 1.00 94.88 169 LEU A N 1
ATOM 1386 C CA . LEU A 1 169 ? 23.211 5.560 -19.724 1.00 94.88 169 LEU A CA 1
ATOM 1387 C C . LEU A 1 169 ? 22.462 5.006 -18.505 1.00 94.88 169 LEU A C 1
ATOM 1389 O O . LEU A 1 169 ? 21.485 5.599 -18.055 1.00 94.88 169 LEU A O 1
ATOM 1393 N N . TRP A 1 170 ? 22.910 3.874 -17.952 1.00 93.88 170 TRP A N 1
ATOM 1394 C CA . TRP A 1 170 ? 22.315 3.310 -16.740 1.00 93.88 170 TRP A CA 1
ATOM 1395 C C . TRP A 1 170 ? 22.680 4.107 -15.484 1.00 93.88 170 TRP A C 1
ATOM 1397 O O . TRP A 1 170 ? 21.832 4.300 -14.615 1.00 93.88 170 TRP A O 1
ATOM 1407 N N . LEU A 1 171 ? 23.926 4.570 -15.379 1.00 93.12 171 LEU A N 1
ATOM 1408 C CA . LEU A 1 171 ? 24.375 5.408 -14.269 1.00 93.12 171 LEU A CA 1
ATOM 1409 C C . LEU A 1 171 ? 23.648 6.759 -14.261 1.00 93.12 171 LEU A C 1
ATOM 1411 O O . LEU A 1 171 ? 23.084 7.109 -13.230 1.00 93.12 171 LEU A O 1
ATOM 1415 N N . GLU A 1 172 ? 23.563 7.432 -15.409 1.00 93.62 172 GLU A N 1
ATOM 1416 C CA . GLU A 1 172 ? 22.805 8.678 -15.601 1.00 93.62 172 GLU A CA 1
ATOM 1417 C C . GLU A 1 172 ? 21.317 8.488 -15.276 1.00 93.62 172 GLU A C 1
ATOM 1419 O O . GLU A 1 172 ? 20.704 9.299 -14.583 1.00 93.62 172 GLU A O 1
ATOM 1424 N N . LEU A 1 173 ? 20.722 7.367 -15.705 1.00 94.19 173 LEU A N 1
ATOM 1425 C CA . LEU A 1 173 ? 19.330 7.055 -15.380 1.00 94.19 173 LEU A CA 1
ATOM 1426 C C . LEU A 1 173 ? 19.126 6.906 -13.870 1.00 94.19 173 LEU A C 1
ATOM 1428 O O . LEU A 1 173 ? 18.164 7.448 -13.325 1.00 94.19 173 LEU A O 1
ATOM 1432 N N . LYS A 1 174 ? 20.019 6.181 -13.185 1.00 93.31 174 LYS A N 1
ATOM 1433 C CA . LYS A 1 174 ? 19.966 6.057 -11.724 1.00 93.31 174 LYS A CA 1
ATOM 1434 C C . LYS A 1 174 ? 20.150 7.409 -11.054 1.00 93.31 174 LYS A C 1
ATOM 1436 O O . LYS A 1 174 ? 19.414 7.697 -10.120 1.00 93.31 174 LYS A O 1
ATOM 1441 N N . GLU A 1 175 ? 21.088 8.228 -11.510 1.00 92.06 175 GLU A N 1
ATOM 1442 C CA . GLU A 1 175 ? 21.312 9.555 -10.943 1.00 92.06 175 GLU A CA 1
ATOM 1443 C C . GLU A 1 175 ? 20.050 10.416 -11.053 1.00 92.06 175 GLU A C 1
ATOM 1445 O O . GLU A 1 175 ? 19.566 10.904 -10.034 1.00 92.06 175 GLU A O 1
ATOM 1450 N N . ASN A 1 176 ? 19.417 10.469 -12.227 1.00 92.75 176 ASN A N 1
ATOM 1451 C CA . ASN A 1 176 ? 18.148 11.176 -12.423 1.00 92.75 176 ASN A CA 1
ATOM 1452 C C . ASN A 1 176 ? 17.013 10.640 -11.531 1.00 92.75 176 ASN A C 1
ATOM 1454 O O . ASN A 1 176 ? 16.236 11.419 -10.982 1.00 92.75 176 ASN A O 1
ATOM 1458 N N . LEU A 1 177 ? 16.928 9.321 -11.325 1.00 92.00 177 LEU A N 1
ATOM 1459 C CA . LEU A 1 177 ? 15.943 8.710 -10.419 1.00 92.00 177 LEU A CA 1
ATOM 1460 C C . LEU A 1 177 ? 16.232 8.949 -8.927 1.00 92.00 177 LEU A C 1
ATOM 1462 O O . LEU A 1 177 ? 15.347 8.717 -8.106 1.00 92.00 177 LEU A O 1
ATOM 1466 N N . ASN A 1 178 ? 17.443 9.377 -8.569 1.00 89.25 178 ASN A N 1
ATOM 1467 C CA . ASN A 1 178 ? 17.834 9.717 -7.199 1.00 89.25 178 ASN A CA 1
ATOM 1468 C C . ASN A 1 178 ? 17.865 11.236 -6.945 1.00 89.25 178 ASN A C 1
ATOM 1470 O O . ASN A 1 178 ? 18.127 11.652 -5.819 1.00 89.25 178 ASN A O 1
ATOM 1474 N N . GLN A 1 179 ? 17.602 12.071 -7.958 1.00 87.50 179 GLN A N 1
ATOM 1475 C CA . GLN A 1 179 ? 17.574 13.531 -7.798 1.00 87.50 179 GLN A CA 1
ATOM 1476 C C . GLN A 1 179 ? 16.368 14.021 -6.993 1.00 87.50 179 GLN A C 1
ATOM 1478 O O . GLN A 1 179 ? 16.467 15.048 -6.328 1.00 87.50 179 GLN A O 1
ATOM 1483 N N . GLU A 1 180 ? 15.250 13.296 -7.045 1.00 84.69 180 GLU A N 1
ATOM 1484 C CA . GLU A 1 180 ? 13.981 13.741 -6.474 1.00 84.69 180 GLU A CA 1
ATOM 1485 C C . GLU A 1 180 ? 13.344 12.663 -5.593 1.00 84.69 180 GLU A C 1
ATOM 1487 O O . GLU A 1 180 ? 13.232 11.499 -5.987 1.00 84.69 180 GLU A O 1
ATOM 1492 N N . GLU A 1 181 ? 12.858 13.064 -4.416 1.00 82.69 181 GLU A N 1
ATOM 1493 C CA . GLU A 1 181 ? 12.302 12.148 -3.408 1.00 82.69 181 GLU A CA 1
ATOM 1494 C C . GLU A 1 181 ? 11.084 11.371 -3.934 1.00 82.69 181 GLU A C 1
ATOM 1496 O O . GLU A 1 181 ? 10.894 10.199 -3.616 1.00 82.69 181 GLU A O 1
ATOM 1501 N N . TRP A 1 182 ? 10.281 11.974 -4.814 1.00 82.56 182 TRP A N 1
ATOM 1502 C CA . TRP A 1 182 ? 9.087 11.330 -5.370 1.00 82.56 182 TRP A CA 1
ATOM 1503 C C . TRP A 1 182 ? 9.376 10.176 -6.337 1.00 82.56 182 TRP A C 1
ATOM 1505 O O . TRP A 1 182 ? 8.433 9.470 -6.714 1.00 82.56 182 TRP A O 1
ATOM 1515 N N . TYR A 1 183 ? 10.623 9.981 -6.778 1.00 88.75 183 TYR A N 1
ATOM 1516 C CA . TYR A 1 183 ? 11.009 8.806 -7.564 1.00 88.75 183 TYR A CA 1
ATOM 1517 C C . TYR A 1 183 ? 11.349 7.598 -6.696 1.00 88.75 183 TYR A C 1
ATOM 1519 O O . TYR A 1 183 ? 11.276 6.467 -7.188 1.00 88.75 183 TYR A O 1
ATOM 1527 N N . GLU A 1 184 ? 11.674 7.823 -5.425 1.00 89.88 184 GLU A N 1
ATOM 1528 C CA . GLU A 1 184 ? 12.049 6.777 -4.489 1.00 89.88 184 GLU A CA 1
ATOM 1529 C C . GLU A 1 184 ? 10.881 5.823 -4.162 1.00 89.88 184 GLU A C 1
ATOM 1531 O O . GLU A 1 184 ? 9.704 6.144 -4.370 1.00 89.88 184 GLU A O 1
ATOM 1536 N N . PRO A 1 185 ? 11.181 4.633 -3.607 1.00 90.38 185 PRO A N 1
ATOM 1537 C CA . PRO A 1 185 ? 10.175 3.724 -3.088 1.00 90.38 185 PRO A CA 1
ATOM 1538 C C . PRO A 1 185 ? 9.295 4.398 -2.043 1.00 90.38 185 PRO A C 1
ATOM 1540 O O . PRO A 1 185 ? 9.766 4.858 -1.000 1.00 90.38 185 PRO A O 1
ATOM 1543 N N . ILE A 1 186 ? 7.993 4.404 -2.306 1.00 88.31 186 ILE A N 1
ATOM 1544 C CA . ILE A 1 186 ? 7.020 5.033 -1.425 1.00 88.31 186 ILE A CA 1
ATOM 1545 C C . ILE A 1 186 ? 6.701 4.082 -0.275 1.00 88.31 186 ILE A C 1
ATOM 1547 O O . ILE A 1 186 ? 6.287 2.939 -0.483 1.00 88.31 186 ILE A O 1
ATOM 1551 N N . LYS A 1 187 ? 6.863 4.568 0.958 1.00 86.25 187 LYS A N 1
ATOM 1552 C CA . LYS A 1 187 ? 6.391 3.843 2.139 1.00 86.25 187 LYS A CA 1
ATOM 1553 C C . LYS A 1 187 ? 4.873 3.855 2.130 1.00 86.25 187 LYS A C 1
ATOM 1555 O O . LYS A 1 187 ? 4.259 4.901 2.314 1.00 86.25 187 LYS A O 1
ATOM 1560 N N . TYR A 1 188 ? 4.279 2.688 1.975 1.00 75.50 188 TYR A N 1
ATOM 1561 C CA . TYR A 1 188 ? 2.843 2.514 2.029 1.00 75.50 188 TYR A CA 1
ATOM 1562 C C . TYR A 1 188 ? 2.493 1.338 2.923 1.00 75.50 188 TYR A C 1
ATOM 1564 O O . TYR A 1 188 ? 3.256 0.389 3.086 1.00 75.50 188 TYR A O 1
ATOM 1572 N N . GLY A 1 189 ? 1.367 1.467 3.611 1.00 63.94 189 GLY A N 1
ATOM 1573 C CA . GLY A 1 189 ? 1.149 0.692 4.817 1.00 63.94 189 GLY A CA 1
ATOM 1574 C C . GLY A 1 189 ? 1.966 1.277 5.967 1.00 63.94 189 GLY A C 1
ATOM 1575 O O . GLY A 1 189 ? 2.977 0.735 6.415 1.00 63.94 189 GLY A O 1
ATOM 1576 N N . ARG A 1 190 ? 1.467 2.378 6.524 1.00 50.12 190 ARG A N 1
ATOM 1577 C CA . ARG A 1 190 ? 1.590 2.565 7.963 1.00 50.12 190 ARG A CA 1
ATOM 1578 C C . ARG A 1 190 ? 0.386 1.886 8.570 1.00 50.12 190 ARG A C 1
ATOM 1580 O O . ARG A 1 190 ? -0.761 2.217 8.276 1.00 50.12 190 ARG A O 1
ATOM 1587 N N . THR A 1 191 ? 0.653 0.944 9.457 1.00 47.91 191 THR A N 1
ATOM 1588 C CA . THR A 1 191 ? -0.287 0.731 10.532 1.00 47.91 191 THR A CA 1
ATOM 1589 C C . THR A 1 191 ? -0.404 2.073 11.250 1.00 47.91 191 THR A C 1
ATOM 1591 O O . THR A 1 191 ? 0.483 2.376 12.044 1.00 47.91 191 THR A O 1
ATOM 1594 N N . GLU A 1 192 ? -1.392 2.924 10.926 1.00 56.00 192 GLU A N 1
ATOM 1595 C CA . GLU A 1 192 ? -1.805 3.968 11.862 1.00 56.00 192 GLU A CA 1
ATOM 1596 C C . GLU A 1 192 ? -1.949 3.260 13.209 1.00 56.00 192 GLU A C 1
ATOM 1598 O O . GLU A 1 192 ? -2.739 2.319 13.362 1.00 56.00 192 GLU A O 1
ATOM 1603 N N . LYS A 1 193 ? -1.032 3.584 14.124 1.00 64.62 193 LYS A N 1
ATOM 1604 C CA . LYS A 1 193 ? -1.072 3.048 15.477 1.00 64.62 193 LYS A CA 1
ATOM 1605 C C . LYS A 1 193 ? -2.384 3.530 16.075 1.00 64.62 193 LYS A C 1
ATOM 1607 O O . LYS A 1 193 ? -2.810 4.635 15.753 1.00 64.62 193 LYS A O 1
ATOM 1612 N N . GLU A 1 194 ? -2.988 2.756 16.967 1.00 71.00 194 GLU A N 1
ATOM 1613 C CA . GLU A 1 194 ? -4.238 3.163 17.626 1.00 71.00 194 GLU A CA 1
ATOM 1614 C C . GLU A 1 194 ? -4.141 4.579 18.215 1.00 71.00 194 GLU A C 1
ATOM 1616 O O . GLU A 1 194 ? -5.085 5.343 18.103 1.00 71.00 194 GLU A O 1
ATOM 1621 N N . ALA A 1 195 ? -2.962 4.997 18.696 1.00 75.62 195 ALA A N 1
ATOM 1622 C CA . ALA A 1 195 ? -2.692 6.373 19.127 1.00 75.62 195 ALA A CA 1
ATOM 1623 C C . ALA A 1 195 ? -2.993 7.463 18.067 1.00 75.62 195 ALA A C 1
ATOM 1625 O O . ALA A 1 195 ? -3.492 8.531 18.415 1.00 75.62 195 ALA A O 1
ATOM 1626 N N . GLY A 1 196 ? -2.710 7.212 16.784 1.00 77.38 196 GLY A N 1
ATOM 1627 C CA . GLY A 1 196 ? -3.038 8.137 15.690 1.00 77.38 196 GLY A CA 1
ATOM 1628 C C . GLY A 1 196 ? -4.546 8.230 15.452 1.00 77.38 196 GLY A C 1
ATOM 1629 O O . GLY A 1 196 ? -5.097 9.331 15.409 1.00 77.38 196 GLY A O 1
ATOM 1630 N N . ILE A 1 197 ? -5.222 7.074 15.443 1.00 84.00 197 ILE A N 1
ATOM 1631 C CA . ILE A 1 197 ? -6.683 6.982 15.303 1.00 84.00 197 ILE A CA 1
ATOM 1632 C C . ILE A 1 197 ? -7.369 7.715 16.463 1.00 84.00 197 ILE A C 1
ATOM 1634 O O . ILE A 1 197 ? -8.236 8.553 16.227 1.00 84.00 197 ILE A O 1
ATOM 1638 N N . LYS A 1 198 ? -6.921 7.485 17.707 1.00 87.50 198 LYS A N 1
ATOM 1639 C CA . LYS A 1 198 ? -7.412 8.178 18.912 1.00 87.50 198 LYS A CA 1
ATOM 1640 C C . LYS A 1 198 ? -7.294 9.694 18.775 1.00 87.50 198 LYS A C 1
ATOM 1642 O O . LYS A 1 198 ? -8.247 10.417 19.055 1.00 87.50 198 LYS A O 1
ATOM 1647 N N . GLN A 1 199 ? -6.149 10.192 18.301 1.00 83.44 199 GLN A N 1
ATOM 1648 C CA . GLN A 1 199 ? -5.942 11.630 18.129 1.00 83.44 199 GLN A CA 1
ATOM 1649 C C . GLN A 1 199 ? -6.882 12.233 17.074 1.00 83.44 199 GLN A C 1
ATOM 1651 O O . GLN A 1 199 ? -7.388 13.340 17.269 1.00 83.44 199 GLN A O 1
ATOM 1656 N N . ARG A 1 200 ? -7.121 11.537 15.958 1.00 84.81 200 ARG A N 1
ATOM 1657 C CA . ARG A 1 200 ? -8.045 11.998 14.909 1.00 84.81 200 ARG A CA 1
ATOM 1658 C C . ARG A 1 200 ? -9.501 11.941 15.363 1.00 84.81 200 ARG A C 1
ATOM 1660 O O . ARG A 1 200 ? -10.222 12.912 15.141 1.00 84.81 200 ARG A O 1
ATOM 1667 N N . LEU A 1 201 ? -9.903 10.856 16.029 1.00 89.56 201 LEU A N 1
ATOM 1668 C CA . LEU A 1 201 ? -11.235 10.714 16.617 1.00 89.56 201 LEU A CA 1
ATOM 1669 C C . LEU A 1 201 ? -11.505 11.851 17.598 1.00 89.56 201 LEU A C 1
ATOM 1671 O O . LEU A 1 201 ? -12.487 12.567 17.440 1.00 89.56 201 LEU A O 1
ATOM 1675 N N . ARG A 1 202 ? -10.573 12.106 18.523 1.00 87.94 202 ARG A N 1
ATOM 1676 C CA . ARG A 1 202 ? -10.653 13.236 19.453 1.00 87.94 202 ARG A CA 1
ATOM 1677 C C . ARG A 1 202 ? -10.921 14.561 18.734 1.00 87.94 202 ARG A C 1
ATOM 1679 O O . ARG A 1 202 ? -11.867 15.252 19.087 1.00 87.94 202 ARG A O 1
ATOM 1686 N N . ARG A 1 203 ? -10.133 14.896 17.703 1.00 84.31 203 ARG A N 1
ATOM 1687 C CA . ARG A 1 203 ? -10.321 16.144 16.935 1.00 84.31 203 ARG A CA 1
ATOM 1688 C C . ARG A 1 203 ? -11.698 16.223 16.276 1.00 84.31 203 ARG A C 1
ATOM 1690 O O . ARG A 1 203 ? -12.254 17.310 16.169 1.00 84.31 203 ARG A O 1
ATOM 1697 N N . LYS A 1 204 ? -12.239 15.095 15.806 1.00 86.31 204 LYS A N 1
ATOM 1698 C CA . LYS A 1 204 ? -13.577 15.043 15.203 1.00 86.31 204 LYS A CA 1
ATOM 1699 C C . LYS A 1 204 ? -14.684 15.225 16.234 1.00 86.31 204 LYS A C 1
ATOM 1701 O O . LYS A 1 204 ? -15.595 16.003 15.969 1.00 86.31 204 LYS A O 1
ATOM 1706 N N . LEU A 1 205 ? -14.569 14.586 17.396 1.00 87.06 205 LEU A N 1
ATOM 1707 C CA . LEU A 1 205 ? -15.505 14.760 18.508 1.00 87.06 205 LEU A CA 1
ATOM 1708 C C . LEU A 1 205 ? -15.513 16.216 19.003 1.00 87.06 205 LEU A C 1
ATOM 1710 O O . LEU A 1 205 ? -16.577 16.817 19.131 1.00 87.06 205 LEU A O 1
ATOM 1714 N N . GLU A 1 206 ? -14.331 16.822 19.172 1.00 83.44 206 GLU A N 1
ATOM 1715 C CA . GLU A 1 206 ? -14.183 18.244 19.523 1.00 83.44 206 GLU A CA 1
ATOM 1716 C C . GLU A 1 206 ? -14.823 19.167 18.462 1.00 83.44 206 GLU A C 1
ATOM 1718 O O . GLU A 1 206 ? -15.464 20.163 18.799 1.00 83.44 206 GLU A O 1
ATOM 1723 N N . ALA A 1 207 ? -14.691 18.834 17.171 1.00 79.88 207 ALA A N 1
ATOM 1724 C CA . ALA A 1 207 ? -15.225 19.639 16.072 1.00 79.88 207 ALA A CA 1
ATOM 1725 C C . ALA A 1 207 ? -16.743 19.494 15.857 1.00 79.88 207 ALA A C 1
ATOM 1727 O O . ALA A 1 207 ? -17.383 20.452 15.425 1.00 79.88 207 ALA A O 1
ATOM 1728 N N . GLN A 1 208 ? -17.322 18.316 16.114 1.00 75.25 208 GLN A N 1
ATOM 1729 C CA . GLN A 1 208 ? -18.740 18.046 15.853 1.00 75.25 208 GLN A CA 1
ATOM 1730 C C . GLN A 1 208 ? -19.682 18.755 16.828 1.00 75.25 208 GLN A C 1
ATOM 1732 O O . GLN A 1 208 ? -20.806 19.067 16.439 1.00 75.25 208 GLN A O 1
ATOM 1737 N N . MET A 1 209 ? -19.257 18.998 18.071 1.00 61.31 209 MET A N 1
ATOM 1738 C CA . MET A 1 209 ? -20.208 19.341 19.133 1.00 61.31 209 MET A CA 1
ATOM 1739 C C . MET A 1 209 ? -20.022 20.701 19.799 1.00 61.31 209 MET A C 1
ATOM 1741 O O . MET A 1 209 ? -20.867 21.068 20.603 1.00 61.31 209 MET A O 1
ATOM 1745 N N . ALA A 1 210 ? -19.000 21.493 19.455 1.00 54.06 210 ALA A N 1
ATOM 1746 C CA . ALA A 1 210 ? -18.725 22.763 20.148 1.00 54.06 210 ALA A CA 1
ATOM 1747 C C . ALA A 1 210 ? -18.718 22.624 21.693 1.00 54.06 210 ALA A C 1
ATOM 1749 O O . ALA A 1 210 ? -19.014 23.578 22.404 1.00 54.06 210 ALA A O 1
ATOM 1750 N N . THR A 1 211 ? -18.394 21.432 22.205 1.00 51.34 211 THR A N 1
ATOM 1751 C CA . THR A 1 211 ? -18.319 21.100 23.632 1.00 51.34 211 THR A CA 1
ATOM 1752 C C . THR A 1 211 ? -16.867 21.109 24.088 1.00 51.34 211 THR A C 1
ATOM 1754 O O . THR A 1 211 ? -15.985 20.614 23.384 1.00 51.34 211 THR A O 1
ATOM 1757 N N . GLU A 1 212 ? -16.613 21.659 25.272 1.00 55.03 212 GLU A N 1
ATOM 1758 C CA . GLU A 1 212 ? -15.274 22.107 25.656 1.00 55.03 212 GLU A CA 1
ATOM 1759 C C . GLU A 1 212 ? -14.287 21.023 26.132 1.00 55.03 212 GLU A C 1
ATOM 1761 O O . GLU A 1 212 ? -13.112 21.356 26.236 1.00 55.03 212 GLU A O 1
ATOM 1766 N N . ASN A 1 213 ? -14.641 19.748 26.383 1.00 70.06 213 ASN A N 1
ATOM 1767 C CA . ASN A 1 213 ? -13.675 18.822 27.016 1.00 70.06 213 ASN A CA 1
ATOM 1768 C C . ASN A 1 213 ? -13.730 17.358 26.533 1.00 70.06 213 ASN A C 1
ATOM 1770 O O . ASN A 1 213 ? -14.387 16.512 27.136 1.00 70.06 213 ASN A O 1
ATOM 1774 N N . VAL A 1 214 ? -12.935 17.023 25.507 1.00 71.88 214 VAL A N 1
ATOM 1775 C CA . VAL A 1 214 ? -12.512 15.631 25.249 1.00 71.88 214 VAL A CA 1
ATOM 1776 C C . VAL A 1 214 ? -11.128 15.416 25.865 1.00 71.88 214 VAL A C 1
ATOM 1778 O O . VAL A 1 214 ? -10.142 16.035 25.452 1.00 71.88 214 VAL A O 1
ATOM 1781 N N . ARG A 1 215 ? -11.032 14.534 26.863 1.00 78.31 215 ARG A N 1
ATOM 1782 C CA . ARG A 1 215 ? -9.780 14.199 27.554 1.00 78.31 215 ARG A CA 1
ATOM 1783 C C . ARG A 1 215 ? -9.243 12.869 27.040 1.00 78.31 215 ARG A C 1
ATOM 1785 O O . ARG A 1 215 ? -9.979 11.896 26.938 1.00 78.31 215 ARG A O 1
ATOM 1792 N N . ALA A 1 216 ? -7.954 12.834 26.721 1.00 68.19 216 ALA A N 1
ATOM 1793 C CA . ALA A 1 216 ? -7.259 11.604 26.351 1.00 68.19 216 ALA A CA 1
ATOM 1794 C C . ALA A 1 216 ? -6.603 10.978 27.585 1.00 68.19 216 ALA A C 1
ATOM 1796 O O . ALA A 1 216 ? -6.085 11.725 28.416 1.00 68.19 216 ALA A O 1
ATOM 1797 N N . GLU A 1 217 ? -6.594 9.644 27.653 1.00 66.56 217 GLU A N 1
ATOM 1798 C CA . GLU A 1 217 ? -5.840 8.859 28.645 1.00 66.56 217 GLU A CA 1
ATOM 1799 C C . GLU A 1 217 ? -6.136 9.285 30.097 1.00 66.56 217 GLU A C 1
ATOM 1801 O O . GLU A 1 217 ? -5.278 9.816 30.806 1.00 66.56 217 GLU A O 1
ATOM 1806 N N . LYS A 1 218 ? -7.388 9.090 30.537 1.00 69.62 218 LYS A N 1
ATOM 1807 C CA . LYS A 1 218 ? -7.827 9.390 31.914 1.00 69.62 218 LYS A CA 1
ATOM 1808 C C . LYS A 1 218 ? -7.883 8.094 32.727 1.00 69.62 218 LYS A C 1
ATOM 1810 O O . LYS A 1 218 ? -8.516 7.129 32.311 1.00 69.62 218 LYS A O 1
ATOM 1815 N N . GLY A 1 219 ? -7.214 8.089 33.877 1.00 69.06 219 GLY A N 1
ATOM 1816 C CA . GLY A 1 219 ? -7.189 6.952 34.795 1.00 69.06 219 GLY A CA 1
ATOM 1817 C C . GLY A 1 219 ? -8.310 7.010 35.835 1.00 69.06 219 GLY A C 1
ATOM 1818 O O . GLY A 1 219 ? -8.472 8.034 36.502 1.00 69.06 219 GLY A O 1
ATOM 1819 N N . PHE A 1 220 ? -9.027 5.902 36.017 1.00 73.00 220 PHE A N 1
ATOM 1820 C CA . PHE A 1 220 ? -10.065 5.687 37.031 1.00 73.00 220 PHE A CA 1
ATOM 1821 C C . PHE A 1 220 ? -9.824 4.359 37.740 1.00 73.00 220 PHE A C 1
ATOM 1823 O O . PHE A 1 220 ? -9.675 3.341 37.079 1.00 73.00 220 PHE A O 1
ATOM 1830 N N . ASP A 1 221 ? -9.752 4.353 39.073 1.00 72.44 221 ASP A N 1
ATOM 1831 C CA . ASP A 1 221 ? -9.568 3.122 39.871 1.00 72.44 221 ASP A CA 1
ATOM 1832 C C . ASP A 1 221 ? -8.422 2.201 39.369 1.00 72.44 221 ASP A C 1
ATOM 1834 O O . ASP A 1 221 ? -8.496 0.975 39.399 1.00 72.44 221 ASP A O 1
ATOM 1838 N N . GLY A 1 222 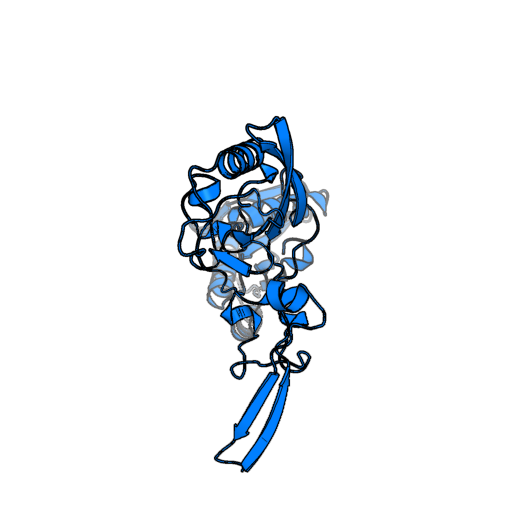? -7.337 2.800 38.855 1.00 72.50 222 GLY A N 1
ATOM 1839 C CA . GLY A 1 222 ? -6.190 2.074 38.290 1.00 72.50 222 GLY A CA 1
ATOM 1840 C C . GLY A 1 222 ? -6.369 1.564 36.852 1.00 72.50 222 GLY A C 1
ATOM 1841 O O . GLY A 1 222 ? -5.528 0.797 36.382 1.00 72.50 222 GLY A O 1
ATOM 1842 N N . VAL A 1 223 ? -7.429 1.987 36.162 1.00 81.50 223 VAL A N 1
ATOM 1843 C CA . VAL A 1 223 ? -7.749 1.670 34.767 1.00 81.50 223 VAL A CA 1
ATOM 1844 C C . VAL A 1 223 ? -7.668 2.932 33.913 1.00 81.50 223 VAL A C 1
ATOM 1846 O O . VAL A 1 223 ? -8.361 3.907 34.184 1.00 81.50 223 VAL A O 1
ATOM 1849 N N . ASP A 1 224 ? -6.848 2.910 32.865 1.00 84.44 224 ASP A N 1
ATOM 1850 C CA . ASP A 1 224 ? -6.730 4.018 31.915 1.00 84.44 224 ASP A CA 1
ATOM 1851 C C . ASP A 1 224 ? -7.669 3.803 30.724 1.00 84.44 224 ASP A C 1
ATOM 1853 O O . ASP A 1 224 ? -7.643 2.740 30.101 1.00 84.44 224 ASP A O 1
ATOM 1857 N N . VAL A 1 225 ? -8.481 4.814 30.404 1.00 88.50 225 VAL A N 1
ATOM 1858 C CA . VAL A 1 225 ? -9.388 4.798 29.243 1.00 88.50 225 VAL A CA 1
ATOM 1859 C C . VAL A 1 225 ? -8.819 5.613 28.086 1.00 88.50 225 VAL A C 1
ATOM 1861 O O . VAL A 1 225 ? -8.116 6.600 28.308 1.00 88.50 225 VAL A O 1
ATOM 1864 N N . ASP A 1 226 ? -9.154 5.249 26.845 1.00 89.12 226 ASP A N 1
ATOM 1865 C CA . ASP A 1 226 ? -8.593 5.906 25.660 1.00 89.12 226 ASP A CA 1
ATOM 1866 C C . ASP A 1 226 ? -9.037 7.366 25.526 1.00 89.12 226 ASP A C 1
ATOM 1868 O O . ASP A 1 226 ? -8.195 8.269 25.468 1.00 89.12 226 ASP A O 1
ATOM 1872 N N . LEU A 1 227 ? -10.351 7.606 25.473 1.00 91.69 227 LEU A N 1
ATOM 1873 C CA . LEU A 1 227 ? -10.933 8.947 25.426 1.00 91.69 227 LEU A CA 1
ATOM 1874 C C . LEU A 1 227 ? -12.145 9.028 26.353 1.00 91.69 227 LEU A C 1
ATOM 1876 O O . LEU A 1 227 ? -12.990 8.136 26.359 1.00 91.69 227 LEU A O 1
ATOM 1880 N N . LEU A 1 228 ? -12.251 10.143 27.067 1.00 91.19 228 LEU A N 1
ATOM 1881 C CA . LEU A 1 228 ? -13.441 10.546 27.802 1.00 91.19 228 LEU A CA 1
ATOM 1882 C C . LEU A 1 228 ? -13.990 11.837 27.195 1.00 91.19 228 LEU A C 1
ATOM 1884 O O . LEU A 1 228 ? -13.246 12.807 27.024 1.00 91.19 228 LEU A O 1
ATOM 1888 N N . GLN A 1 229 ? -15.285 11.863 26.913 1.00 89.25 229 GLN A N 1
ATOM 1889 C CA . GLN A 1 229 ? -16.002 13.051 26.474 1.00 89.25 229 GLN A CA 1
ATOM 1890 C C . GLN A 1 229 ? -16.986 13.499 27.554 1.00 89.25 229 GLN A C 1
ATOM 1892 O O . GLN A 1 229 ? -17.873 12.736 27.931 1.00 89.25 229 GLN A O 1
ATOM 1897 N N . GLU A 1 230 ? -16.822 14.742 28.006 1.00 87.50 230 GLU A N 1
ATOM 1898 C CA . GLU A 1 230 ? -17.654 15.384 29.027 1.00 87.50 230 GLU A CA 1
ATOM 1899 C C . GLU A 1 230 ? -18.661 16.332 28.347 1.00 87.50 230 GLU A C 1
ATOM 1901 O O . GLU A 1 230 ? -18.272 17.169 27.524 1.00 87.50 230 GLU A O 1
ATOM 1906 N N . PHE A 1 231 ? -19.952 16.194 28.668 1.00 83.81 231 PHE A N 1
ATOM 1907 C CA . PHE A 1 231 ? -21.037 16.998 28.093 1.00 83.81 231 PHE A CA 1
ATOM 1908 C C . PHE A 1 231 ? -21.594 18.012 29.105 1.00 83.81 231 PHE A C 1
ATOM 1910 O O . PHE A 1 231 ? -21.572 17.784 30.311 1.00 83.81 231 PHE A O 1
ATOM 1917 N N . GLU A 1 232 ? -22.132 19.138 28.615 1.00 76.19 232 GLU A N 1
ATOM 1918 C CA . GLU A 1 232 ? -22.677 20.213 29.471 1.00 76.19 232 GLU A CA 1
ATOM 1919 C C . GLU A 1 232 ? -23.889 19.780 30.310 1.00 76.19 232 GLU A C 1
ATOM 1921 O O . GLU A 1 232 ? -24.123 20.324 31.386 1.00 76.19 232 GLU A O 1
ATOM 1926 N N . GLU A 1 233 ? -24.653 18.799 29.828 1.00 74.94 233 GLU A N 1
ATOM 1927 C CA . GLU A 1 233 ? -25.821 18.236 30.519 1.00 74.94 233 GLU A CA 1
ATOM 1928 C C . GLU A 1 233 ? -25.438 17.194 31.589 1.00 74.94 233 GLU A C 1
ATOM 1930 O O . GLU A 1 233 ? -26.283 16.401 31.996 1.00 74.94 233 GLU A O 1
ATOM 1935 N N . ASP A 1 234 ? -24.182 17.220 32.052 1.00 79.56 234 ASP A N 1
ATOM 1936 C CA . ASP A 1 234 ? -23.643 16.380 33.128 1.00 79.56 234 ASP A CA 1
ATOM 1937 C C . ASP A 1 234 ? -23.792 14.880 32.848 1.00 79.56 234 ASP A C 1
ATOM 1939 O O . ASP A 1 234 ? -24.258 14.106 33.679 1.00 79.56 234 ASP A O 1
ATOM 1943 N N . TYR A 1 235 ? -23.417 14.477 31.634 1.00 86.75 235 TYR A N 1
ATOM 1944 C CA . TYR A 1 235 ? -23.204 13.079 31.287 1.00 86.75 235 TYR A CA 1
ATOM 1945 C C . TYR A 1 235 ? -21.877 12.898 30.561 1.00 86.75 235 TYR A C 1
ATOM 1947 O O . TYR A 1 235 ? -21.350 13.835 29.954 1.00 86.75 235 TYR A O 1
ATOM 1955 N N . GLU A 1 236 ? -21.344 11.680 30.598 1.00 90.19 236 GLU A N 1
ATOM 1956 C CA . GLU A 1 236 ? -20.043 11.358 30.014 1.00 90.19 236 GLU A CA 1
ATOM 1957 C C . GLU A 1 236 ? -20.091 10.114 29.135 1.00 90.19 236 GLU A C 1
ATOM 1959 O O . GLU A 1 236 ? -20.830 9.166 29.420 1.00 90.19 236 GLU A O 1
ATOM 1964 N N . TYR A 1 237 ? -19.287 10.121 28.064 1.00 93.25 237 TYR A N 1
ATOM 1965 C CA . TYR A 1 237 ? -19.043 8.965 27.195 1.00 93.25 237 TYR A CA 1
ATOM 1966 C C . TYR A 1 237 ? -17.573 8.554 27.268 1.00 93.25 237 TYR A C 1
ATOM 1968 O O . TYR A 1 237 ? -16.676 9.396 27.184 1.00 93.25 237 TYR A O 1
ATOM 1976 N N . ILE A 1 238 ? -17.323 7.248 27.338 1.00 94.69 238 ILE A N 1
ATOM 1977 C CA . ILE A 1 238 ? -15.982 6.672 27.179 1.00 94.69 238 ILE A CA 1
ATOM 1978 C C . ILE A 1 238 ? -15.884 6.043 25.794 1.00 94.69 238 ILE A C 1
ATOM 1980 O O . ILE A 1 238 ? -16.792 5.329 25.383 1.00 94.69 238 ILE A O 1
ATOM 1984 N N . TYR A 1 239 ? -14.771 6.252 25.097 1.00 95.00 239 TYR A N 1
ATOM 1985 C CA . TYR A 1 239 ? -14.476 5.565 23.841 1.00 95.00 239 TYR A CA 1
ATOM 1986 C C . TYR A 1 239 ? -13.313 4.598 24.047 1.00 95.00 239 TYR A C 1
ATOM 1988 O O . TYR A 1 239 ? -12.309 4.985 24.635 1.00 95.00 239 TYR A O 1
ATOM 1996 N N . GLU A 1 240 ? -13.432 3.376 23.528 1.00 95.44 240 GLU A N 1
ATOM 1997 C CA . GLU A 1 240 ? -12.344 2.403 23.364 1.00 95.44 240 GLU A CA 1
ATOM 1998 C C . GLU A 1 240 ? -12.042 2.270 21.871 1.00 95.44 240 GLU A C 1
ATOM 2000 O O . GLU A 1 240 ? -12.941 1.956 21.088 1.00 95.44 240 GLU A O 1
ATOM 2005 N N . VAL A 1 241 ? -10.798 2.514 21.455 1.00 93.56 241 VAL A N 1
ATOM 2006 C CA . VAL A 1 241 ? -10.466 2.649 20.030 1.00 93.56 241 VAL A CA 1
ATOM 2007 C C . VAL A 1 241 ? -9.566 1.517 19.567 1.00 93.56 241 VAL A C 1
ATOM 2009 O O . VAL A 1 241 ? -8.398 1.425 19.949 1.00 93.56 241 VAL A O 1
ATOM 2012 N N . LYS A 1 242 ? -10.082 0.707 18.642 1.00 91.19 242 LYS A N 1
ATOM 2013 C CA . LYS A 1 242 ? -9.351 -0.372 17.984 1.00 91.19 242 LYS A CA 1
ATOM 2014 C C . LYS A 1 242 ? -9.077 -0.061 16.530 1.00 91.19 242 LYS A C 1
ATOM 2016 O O . LYS A 1 242 ? -9.927 0.398 15.774 1.00 91.19 242 LYS A O 1
ATOM 2021 N N . ARG A 1 243 ? -7.864 -0.390 16.102 1.00 83.00 243 ARG A N 1
ATOM 2022 C CA . ARG A 1 243 ? -7.468 -0.253 14.695 1.00 83.00 243 ARG A CA 1
ATOM 2023 C C . ARG A 1 243 ? -8.143 -1.296 13.801 1.00 83.00 243 ARG A C 1
ATOM 2025 O O . ARG A 1 243 ? -8.492 -1.019 12.658 1.00 83.00 243 ARG A O 1
ATOM 2032 N N . SER A 1 244 ? -8.173 -2.538 14.267 1.00 83.25 244 SER A N 1
ATOM 2033 C CA . SER A 1 244 ? -8.676 -3.685 13.509 1.00 83.25 244 SER A CA 1
ATOM 2034 C C . SER A 1 244 ? -10.120 -3.993 13.886 1.00 83.25 244 SER A C 1
ATOM 2036 O O . SER A 1 244 ? -10.792 -3.177 14.506 1.00 83.25 244 SER A O 1
ATOM 2038 N N . ASN A 1 245 ? -10.607 -5.170 13.508 1.00 86.81 245 ASN A N 1
ATOM 2039 C CA . ASN A 1 245 ? -11.929 -5.627 13.912 1.00 86.81 245 ASN A CA 1
ATOM 2040 C C . ASN A 1 245 ? -11.982 -5.812 15.433 1.00 86.81 245 ASN A C 1
ATOM 2042 O O . ASN A 1 245 ? -11.019 -6.307 16.028 1.00 86.81 245 ASN A O 1
ATOM 2046 N N . ALA A 1 246 ? -13.117 -5.447 16.022 1.00 89.69 246 ALA A N 1
ATOM 2047 C CA . ALA A 1 246 ? -13.426 -5.661 17.425 1.00 89.69 246 ALA A CA 1
ATOM 2048 C C . ALA A 1 246 ? -13.566 -7.158 17.740 1.00 89.69 246 ALA A C 1
ATOM 2050 O O . ALA A 1 246 ? -14.237 -7.916 17.031 1.00 89.69 246 ALA A O 1
ATOM 2051 N N . ASN A 1 247 ? -12.954 -7.565 18.846 1.00 89.81 247 ASN A N 1
ATOM 2052 C CA . ASN A 1 247 ? -12.942 -8.912 19.390 1.00 89.81 247 ASN A CA 1
ATOM 2053 C C . ASN A 1 247 ? -13.658 -8.951 20.751 1.00 89.81 247 ASN A C 1
ATOM 2055 O O . ASN A 1 247 ? -13.780 -7.928 21.420 1.00 89.81 247 ASN A O 1
ATOM 2059 N N . PRO A 1 248 ? -14.075 -10.138 21.231 1.00 92.25 248 PRO A N 1
ATOM 2060 C CA 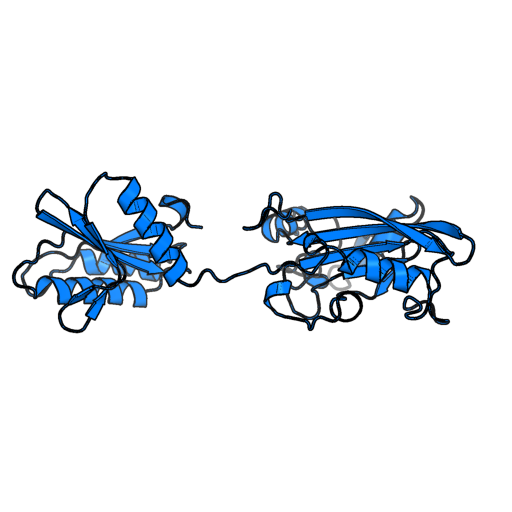. PRO A 1 248 ? -14.705 -10.283 22.548 1.00 92.25 248 PRO A CA 1
ATOM 2061 C C . PRO A 1 248 ? -13.894 -9.698 23.716 1.00 92.25 248 PRO A C 1
ATOM 2063 O O . PRO A 1 248 ? -14.468 -9.232 24.696 1.00 92.25 248 PRO A O 1
ATOM 2066 N N . ILE A 1 249 ? -12.560 -9.707 23.620 1.00 91.56 249 ILE A N 1
ATOM 2067 C CA . ILE A 1 249 ? -11.690 -9.110 24.642 1.00 91.56 249 ILE A CA 1
ATOM 2068 C C . ILE A 1 249 ? -11.856 -7.587 24.730 1.00 91.56 249 ILE A C 1
ATOM 2070 O O . ILE A 1 249 ? -11.787 -7.041 25.823 1.00 91.56 249 ILE A O 1
ATOM 2074 N N . ASP A 1 250 ? -12.164 -6.928 23.616 1.00 94.44 250 ASP A N 1
ATOM 2075 C CA . ASP A 1 250 ? -12.348 -5.477 23.556 1.00 94.44 250 ASP A CA 1
ATOM 2076 C C . ASP A 1 250 ? -13.667 -5.084 24.244 1.00 94.44 250 ASP A C 1
ATOM 2078 O O . ASP A 1 250 ? -13.727 -4.106 24.981 1.00 94.44 250 ASP A O 1
ATOM 2082 N N . VAL A 1 251 ? -14.702 -5.926 24.126 1.00 96.44 251 VAL A N 1
ATOM 2083 C CA . VAL A 1 251 ? -15.963 -5.758 24.871 1.00 96.44 251 VAL A CA 1
ATOM 2084 C C . VAL A 1 251 ? -15.739 -5.895 26.379 1.00 96.44 251 VAL A C 1
ATOM 2086 O O . VAL A 1 251 ? -16.309 -5.137 27.159 1.00 96.44 251 VAL A O 1
ATOM 2089 N N . TYR A 1 252 ? -14.884 -6.827 26.817 1.00 95.62 252 TYR A N 1
ATOM 2090 C CA . TYR A 1 252 ? -14.506 -6.915 28.232 1.00 95.62 252 TYR A CA 1
ATOM 2091 C C . TYR A 1 252 ? -13.773 -5.662 28.724 1.00 95.62 252 TYR A C 1
ATOM 2093 O O . TYR A 1 252 ? -13.951 -5.293 29.882 1.00 95.62 252 TYR A O 1
ATOM 2101 N N . GLN A 1 253 ? -12.977 -5.001 27.877 1.00 94.38 253 GLN A N 1
ATOM 2102 C CA . GLN A 1 253 ? -12.360 -3.722 28.239 1.00 94.38 253 GLN A CA 1
ATOM 2103 C C . GLN A 1 253 ? -13.423 -2.639 28.442 1.00 94.38 253 GLN A C 1
ATOM 2105 O O . GLN A 1 253 ? -13.371 -1.944 29.449 1.00 94.38 253 GLN A O 1
ATOM 2110 N N . CYS A 1 254 ? -14.443 -2.567 27.579 1.00 97.12 254 CYS A N 1
ATOM 2111 C CA . CYS A 1 254 ? -15.564 -1.641 27.768 1.00 97.12 254 CYS A CA 1
ATOM 2112 C C . CYS A 1 254 ? -16.298 -1.866 29.101 1.00 97.12 254 CYS A C 1
ATOM 2114 O O . CYS A 1 254 ? -16.593 -0.905 29.805 1.00 97.12 254 CYS A O 1
ATOM 2116 N N . VAL A 1 255 ? -16.547 -3.127 29.474 1.00 96.06 255 VAL A N 1
ATOM 2117 C CA . VAL A 1 255 ? -17.149 -3.482 30.775 1.00 96.06 255 VAL A CA 1
ATOM 2118 C C . VAL A 1 255 ? -16.245 -3.063 31.932 1.00 96.06 255 VAL A C 1
ATOM 2120 O O . VAL A 1 255 ? -16.714 -2.483 32.902 1.00 96.06 255 VAL A O 1
ATOM 2123 N N . MET A 1 256 ? -14.939 -3.312 31.821 1.00 94.44 256 MET A N 1
ATOM 2124 C CA . MET A 1 256 ? -13.969 -2.907 32.838 1.00 94.44 256 MET A CA 1
ATOM 2125 C C . MET A 1 256 ? -13.939 -1.385 33.024 1.00 94.44 256 MET A C 1
ATOM 2127 O O . MET A 1 256 ? -13.828 -0.922 34.155 1.00 94.44 256 MET A O 1
ATOM 2131 N N . TYR A 1 257 ? -14.039 -0.614 31.939 1.00 94.38 257 TYR A N 1
ATOM 2132 C CA . TYR A 1 257 ? -14.102 0.846 32.009 1.00 94.38 257 TYR A CA 1
ATOM 2133 C C . TYR A 1 257 ? -15.387 1.326 32.660 1.00 94.38 257 TYR A C 1
ATOM 2135 O O . TYR A 1 257 ? -15.327 2.220 33.496 1.00 94.38 257 TYR A O 1
ATOM 2143 N N . TRP A 1 258 ? -16.517 0.706 32.309 1.00 94.88 258 TRP A N 1
ATOM 2144 C CA . TRP A 1 258 ? -17.794 0.968 32.961 1.00 94.88 258 TRP A CA 1
ATOM 2145 C C . TRP A 1 258 ? -17.681 0.749 34.467 1.00 94.88 258 TRP A C 1
ATOM 2147 O O . TRP A 1 258 ? -17.860 1.685 35.233 1.00 94.88 258 TRP A O 1
ATOM 2157 N N . ASP A 1 259 ? -17.280 -0.453 34.890 1.00 92.88 259 ASP A N 1
ATOM 2158 C CA . ASP A 1 259 ? -17.178 -0.805 36.308 1.00 92.88 259 ASP A CA 1
ATOM 2159 C C . ASP A 1 259 ? -16.202 0.114 37.063 1.00 92.88 259 ASP A C 1
ATOM 2161 O O . ASP A 1 259 ? -16.486 0.538 38.180 1.00 92.88 259 ASP A O 1
ATOM 2165 N N . ALA A 1 260 ? -15.042 0.426 36.474 1.00 89.94 260 ALA A N 1
ATOM 2166 C CA . ALA A 1 260 ? -14.048 1.302 37.096 1.00 89.94 260 ALA A CA 1
ATOM 2167 C C . ALA A 1 260 ? -14.561 2.740 37.251 1.00 89.94 260 ALA A C 1
ATOM 2169 O O . ALA A 1 260 ? -14.283 3.392 38.258 1.00 89.94 260 ALA A O 1
ATOM 2170 N N . TYR A 1 261 ? -15.314 3.227 36.265 1.00 88.69 261 TYR A N 1
ATOM 2171 C CA . TYR A 1 261 ? -15.875 4.568 36.280 1.00 88.69 261 TYR A CA 1
ATOM 2172 C C . TYR A 1 261 ? -17.085 4.672 37.224 1.00 88.69 261 TYR A C 1
ATOM 2174 O O . TYR A 1 261 ? -17.152 5.621 38.006 1.00 88.69 261 TYR A O 1
ATOM 2182 N N . SER A 1 262 ? -17.978 3.673 37.251 1.00 88.94 262 SER A N 1
ATOM 2183 C CA . SER A 1 262 ? -19.143 3.622 38.154 1.00 88.94 262 SER A CA 1
ATOM 2184 C C . SER A 1 262 ? -18.768 3.697 39.640 1.00 88.94 262 SER A C 1
ATOM 2186 O O . SER A 1 262 ? -19.562 4.148 40.459 1.00 88.94 262 SER A O 1
ATOM 2188 N N . ARG A 1 263 ? -17.548 3.289 40.014 1.00 87.62 263 ARG A N 1
ATOM 2189 C CA . ARG A 1 263 ? -17.041 3.386 41.398 1.00 87.62 263 ARG A CA 1
ATOM 2190 C C . ARG A 1 263 ? -16.587 4.783 41.813 1.00 87.62 263 ARG A C 1
ATOM 2192 O O . ARG A 1 263 ? -16.215 4.979 42.971 1.00 87.62 263 ARG A O 1
ATOM 2199 N N . THR A 1 264 ? -16.537 5.731 40.885 1.00 83.50 264 THR A N 1
ATOM 2200 C CA . THR A 1 264 ? -16.155 7.112 41.188 1.00 83.50 264 THR A CA 1
ATOM 2201 C C . THR A 1 264 ? -17.327 7.869 41.815 1.00 83.50 264 THR A C 1
ATOM 2203 O O . THR A 1 264 ? -18.483 7.629 41.480 1.00 83.50 264 THR A O 1
ATOM 2206 N N . ASP A 1 265 ? -17.033 8.794 42.734 1.00 73.25 265 ASP A N 1
ATOM 2207 C CA . ASP A 1 265 ? -18.064 9.537 43.482 1.00 73.25 265 ASP A CA 1
ATOM 2208 C C . ASP A 1 265 ? -18.938 10.452 42.591 1.00 73.25 265 ASP A C 1
ATOM 2210 O O . ASP A 1 265 ? -20.035 10.827 43.002 1.00 73.25 265 ASP A O 1
ATOM 2214 N N . ASP A 1 266 ? -18.475 10.773 41.376 1.00 72.00 266 ASP A N 1
ATOM 2215 C CA . ASP A 1 266 ? -19.124 11.674 40.412 1.00 72.00 266 ASP A CA 1
ATOM 2216 C C . ASP A 1 266 ? -19.571 10.930 39.132 1.00 72.00 266 ASP A C 1
ATOM 2218 O O . ASP A 1 266 ? -19.589 11.504 38.045 1.00 72.00 266 ASP A O 1
ATOM 2222 N N . SER A 1 267 ? -19.896 9.634 39.230 1.00 75.62 267 SER A N 1
ATOM 2223 C CA . SER A 1 267 ? -20.234 8.830 38.051 1.00 75.62 267 SER A CA 1
ATOM 2224 C C . SER A 1 267 ? -21.493 9.332 37.326 1.00 75.62 267 SER A C 1
ATOM 2226 O O . SER A 1 267 ? -22.614 9.147 37.800 1.00 75.62 267 SER A O 1
ATOM 2228 N N . ASN A 1 268 ? -21.308 9.891 36.130 1.00 86.06 268 ASN A N 1
ATOM 2229 C CA . ASN A 1 268 ? -22.363 10.295 35.194 1.00 86.06 268 ASN A CA 1
ATOM 2230 C C . ASN A 1 268 ? -22.236 9.589 33.821 1.00 86.06 268 ASN A C 1
ATOM 2232 O O . ASN A 1 268 ? -22.700 10.084 32.783 1.00 86.06 268 ASN A O 1
ATOM 2236 N N . LEU A 1 269 ? -21.584 8.421 33.801 1.00 91.31 269 LEU A N 1
ATOM 2237 C CA . LEU A 1 269 ? -21.340 7.654 32.584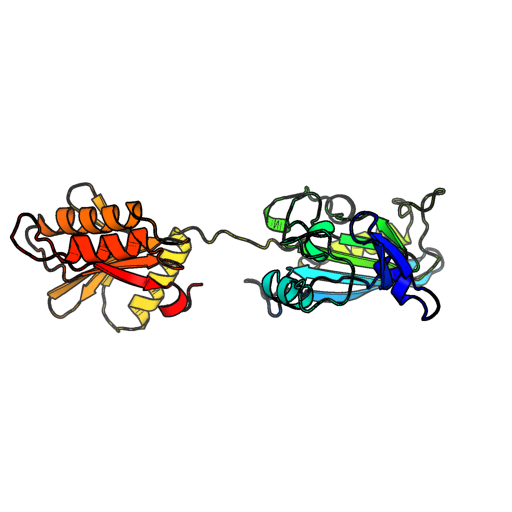 1.00 91.31 269 LEU A CA 1
ATOM 2238 C C . LEU A 1 269 ? -22.656 7.187 31.966 1.00 91.31 269 LEU A C 1
ATOM 2240 O O . LEU A 1 269 ? -23.427 6.450 32.571 1.00 91.31 269 LEU A O 1
ATOM 2244 N N . SER A 1 270 ? -22.896 7.598 30.725 1.00 92.75 270 SER A N 1
ATOM 2245 C CA . SER A 1 270 ? -24.112 7.236 29.991 1.00 92.75 270 SER A CA 1
ATOM 2246 C C . SER A 1 270 ? -23.903 6.103 28.995 1.00 92.75 270 SER A C 1
ATOM 2248 O O . SER A 1 270 ? -24.847 5.368 28.697 1.00 92.75 270 SER A O 1
ATOM 2250 N N . LYS A 1 271 ? -22.697 5.983 28.429 1.00 95.06 271 LYS A N 1
ATOM 2251 C CA . LYS A 1 271 ? -22.335 4.905 27.499 1.00 95.06 271 LYS A CA 1
ATOM 2252 C C . LYS A 1 271 ? -20.828 4.715 27.365 1.00 95.06 271 LYS A C 1
ATOM 2254 O O . LYS A 1 271 ? -20.050 5.658 27.530 1.00 95.06 271 LYS A O 1
ATOM 2259 N N . VAL A 1 272 ? -20.442 3.504 26.969 1.00 97.19 272 VAL A N 1
ATOM 2260 C CA . VAL A 1 272 ? -19.090 3.171 26.505 1.00 97.19 272 VAL A CA 1
ATOM 2261 C C . VAL A 1 272 ? -19.160 2.768 25.034 1.00 97.19 272 VAL A C 1
ATOM 2263 O O . VAL A 1 272 ? -19.917 1.878 24.661 1.00 97.19 272 VAL A O 1
ATOM 2266 N N . ILE A 1 273 ? -18.372 3.414 24.186 1.00 97.69 273 ILE A N 1
ATOM 2267 C CA . ILE A 1 273 ? -18.404 3.244 22.735 1.00 97.69 273 ILE A CA 1
ATOM 2268 C C . ILE A 1 273 ? -17.141 2.507 22.288 1.00 97.69 273 ILE A C 1
ATOM 2270 O O . ILE A 1 273 ? -16.028 3.012 22.421 1.00 97.69 273 ILE A O 1
ATOM 2274 N N . LEU A 1 274 ? -17.311 1.322 21.710 1.00 97.75 274 LEU A N 1
ATOM 2275 C CA . LEU A 1 274 ? -16.250 0.578 21.043 1.00 97.75 274 LEU A CA 1
ATOM 2276 C C . LEU A 1 274 ? -16.147 1.028 19.584 1.00 97.75 274 LEU A C 1
ATOM 2278 O O . LEU A 1 274 ? -17.003 0.696 18.761 1.00 97.75 274 LEU A O 1
ATOM 2282 N N . VAL A 1 275 ? -15.080 1.752 19.258 1.00 96.81 275 VAL A N 1
ATOM 2283 C CA . VAL A 1 275 ? -14.804 2.233 17.902 1.00 96.81 275 VAL A CA 1
ATOM 2284 C C . VAL A 1 275 ? -13.791 1.313 17.233 1.00 96.81 275 VAL A C 1
ATOM 2286 O O . VAL A 1 275 ? -12.654 1.210 17.688 1.00 96.81 275 VAL A O 1
ATOM 2289 N N . ALA A 1 276 ? -14.175 0.636 16.151 1.00 94.31 276 ALA A N 1
ATOM 2290 C CA . ALA A 1 276 ? -13.289 -0.287 15.430 1.00 94.31 276 ALA A CA 1
ATOM 2291 C C . ALA A 1 276 ? -13.626 -0.353 13.936 1.00 94.31 276 ALA A C 1
ATOM 2293 O O . ALA A 1 276 ? -14.638 0.185 13.510 1.00 94.31 276 ALA A O 1
ATOM 2294 N N . ARG A 1 277 ? -12.825 -1.032 13.105 1.00 87.69 277 ARG A N 1
ATOM 2295 C CA . ARG A 1 277 ? -13.139 -1.148 11.662 1.00 87.69 277 ARG A CA 1
ATOM 2296 C C . ARG A 1 277 ? -14.464 -1.877 11.406 1.00 87.69 277 ARG A C 1
ATOM 2298 O O . ARG A 1 277 ? -15.266 -1.470 10.576 1.00 87.69 277 ARG A O 1
ATOM 2305 N N . SER A 1 278 ? -14.680 -2.976 12.116 1.00 90.88 278 SER A N 1
ATOM 2306 C CA . SER A 1 278 ? -15.918 -3.754 12.085 1.00 90.88 278 SER A CA 1
ATOM 2307 C C . SER A 1 278 ? -16.047 -4.563 13.374 1.00 90.88 278 SER A C 1
ATOM 2309 O O . SER A 1 278 ? -15.069 -4.723 14.108 1.00 90.88 278 SER A O 1
ATOM 2311 N N . ILE A 1 279 ? -17.227 -5.122 13.632 1.00 93.12 279 ILE A N 1
ATOM 2312 C CA . ILE A 1 279 ? -17.469 -6.039 14.749 1.00 93.12 279 ILE A CA 1
ATOM 2313 C C . ILE A 1 279 ? -17.847 -7.423 14.216 1.00 93.12 279 ILE A C 1
ATOM 2315 O O . ILE A 1 279 ? -18.649 -7.541 13.294 1.00 93.12 279 ILE A O 1
ATOM 2319 N N . GLY A 1 280 ? -17.225 -8.475 14.752 1.00 87.44 280 GLY A N 1
ATOM 2320 C CA . GLY A 1 280 ? -17.594 -9.855 14.424 1.00 87.44 280 GLY A CA 1
ATOM 2321 C C . GLY A 1 280 ? -18.751 -10.366 15.287 1.00 87.44 280 GLY A C 1
ATOM 2322 O O . GLY A 1 280 ? -18.923 -9.907 16.416 1.00 87.44 280 GLY A O 1
ATOM 2323 N N . ASP A 1 281 ? -19.478 -11.380 14.808 1.00 91.75 281 ASP A N 1
ATOM 2324 C CA . ASP A 1 281 ? -20.682 -11.934 15.459 1.00 91.75 281 ASP A CA 1
ATOM 2325 C C . ASP A 1 281 ? -20.492 -12.271 16.946 1.00 91.75 281 ASP A C 1
ATOM 2327 O O . ASP A 1 281 ? -21.373 -12.023 17.770 1.00 91.75 281 ASP A O 1
ATOM 2331 N N . ASN A 1 282 ? -19.325 -12.812 17.310 1.00 90.00 282 ASN A N 1
ATOM 2332 C CA . ASN A 1 282 ? -19.009 -13.164 18.695 1.00 90.00 282 ASN A CA 1
ATOM 2333 C C . ASN A 1 282 ? -18.900 -11.934 19.605 1.00 90.00 282 ASN A C 1
ATOM 2335 O O . ASN A 1 282 ? -19.353 -11.985 20.746 1.00 90.00 282 ASN A O 1
ATOM 2339 N N . ALA A 1 283 ? -18.285 -10.853 19.120 1.00 92.88 283 ALA A N 1
ATOM 2340 C CA . ALA A 1 283 ? -18.157 -9.608 19.870 1.00 92.88 283 ALA A CA 1
ATOM 2341 C C . ALA A 1 283 ? -19.504 -8.872 19.926 1.00 92.88 283 ALA A C 1
ATOM 2343 O O . ALA A 1 283 ? -19.899 -8.426 20.997 1.00 92.88 283 ALA A O 1
ATOM 2344 N N . ALA A 1 284 ? -20.262 -8.848 18.825 1.00 95.38 284 ALA A N 1
ATOM 2345 C CA . ALA A 1 284 ? -21.604 -8.262 18.787 1.00 95.38 284 ALA A CA 1
ATOM 2346 C C . ALA A 1 284 ? -22.559 -8.960 19.772 1.00 95.38 284 ALA A C 1
ATOM 2348 O O . ALA A 1 284 ? -23.128 -8.321 20.651 1.00 95.38 284 ALA A O 1
ATOM 2349 N N . SER A 1 285 ? -22.613 -10.297 19.736 1.00 95.06 285 SER A N 1
ATOM 2350 C CA . SER A 1 285 ? -23.403 -11.097 20.688 1.00 95.06 285 SER A CA 1
ATOM 2351 C C . SER A 1 285 ? -22.987 -10.873 22.147 1.00 95.06 285 SER A C 1
ATOM 2353 O O . SER A 1 285 ? -23.744 -11.150 23.080 1.00 95.06 285 SER A O 1
ATOM 2355 N N . MET A 1 286 ? -21.743 -10.452 22.365 1.00 96.38 286 MET A N 1
ATOM 2356 C CA . MET A 1 286 ? -21.207 -10.184 23.687 1.00 96.38 286 MET A CA 1
ATOM 2357 C C . MET A 1 286 ? -21.594 -8.799 24.203 1.00 96.38 286 MET A C 1
ATOM 2359 O O . MET A 1 286 ? -21.925 -8.698 25.383 1.00 96.38 286 MET A O 1
ATOM 2363 N N . VAL A 1 287 ? -21.599 -7.784 23.334 1.00 97.44 287 VAL A N 1
ATOM 2364 C CA . VAL A 1 287 ? -22.175 -6.463 23.626 1.00 97.44 287 VAL A CA 1
ATOM 2365 C C . VAL A 1 287 ? -23.630 -6.635 24.058 1.00 97.44 287 VAL A C 1
ATOM 2367 O O . VAL A 1 287 ? -23.980 -6.255 25.173 1.00 97.44 287 VAL A O 1
ATOM 2370 N N . ASP A 1 288 ? -24.433 -7.350 23.262 1.00 96.69 288 ASP A N 1
ATOM 2371 C CA . ASP A 1 288 ? -25.837 -7.625 23.587 1.00 96.69 288 ASP A CA 1
ATOM 2372 C C . ASP A 1 288 ? -25.984 -8.316 24.948 1.00 96.69 288 ASP A C 1
ATOM 2374 O O . ASP A 1 288 ? -26.841 -7.968 25.759 1.00 96.69 288 ASP A O 1
ATOM 2378 N N . ARG A 1 289 ? -25.136 -9.308 25.237 1.00 96.25 289 ARG A N 1
ATOM 2379 C CA . ARG A 1 289 ? -25.186 -10.034 26.511 1.00 96.25 289 ARG A CA 1
ATOM 2380 C C . ARG A 1 289 ? -24.884 -9.137 27.709 1.00 96.25 289 ARG A C 1
ATOM 2382 O O . ARG A 1 289 ? -25.491 -9.349 28.757 1.00 96.25 289 ARG A O 1
ATOM 2389 N N . TRP A 1 290 ? -23.923 -8.226 27.588 1.00 96.69 290 TRP A N 1
ATOM 2390 C CA . TRP A 1 290 ? -23.553 -7.323 28.677 1.00 96.69 290 TRP A CA 1
ATOM 2391 C C . TRP A 1 290 ? -24.582 -6.224 28.883 1.00 96.69 290 TRP A C 1
ATOM 2393 O O . TRP A 1 290 ? -24.952 -5.994 30.026 1.00 96.69 290 TRP A O 1
ATOM 2403 N N . ASN A 1 291 ? -25.150 -5.674 27.811 1.00 97.38 291 ASN A N 1
ATOM 2404 C CA . ASN A 1 291 ? -26.223 -4.679 27.908 1.00 97.38 291 ASN A CA 1
ATOM 2405 C C . ASN A 1 291 ? -27.527 -5.236 28.515 1.00 97.38 291 ASN A C 1
ATOM 2407 O O . ASN A 1 291 ? -28.423 -4.483 28.861 1.00 97.38 291 ASN A O 1
ATOM 2411 N N . ASN A 1 292 ? -27.647 -6.560 28.676 1.00 95.81 292 ASN A N 1
ATOM 2412 C CA . ASN A 1 292 ? -28.735 -7.213 29.418 1.00 95.81 292 ASN A CA 1
ATOM 2413 C C . ASN A 1 292 ? -28.361 -7.541 30.881 1.00 95.81 292 ASN A C 1
ATOM 2415 O O . ASN A 1 292 ? -28.958 -8.427 31.502 1.00 95.81 292 ASN A O 1
ATOM 2419 N N . ARG A 1 293 ? -27.319 -6.907 31.422 1.00 96.00 293 ARG A N 1
ATOM 2420 C CA . ARG A 1 293 ? -26.849 -7.075 32.803 1.00 96.00 293 ARG A CA 1
ATOM 2421 C C . ARG A 1 293 ? -26.795 -5.728 33.501 1.00 96.00 293 ARG A C 1
ATOM 2423 O O . ARG A 1 293 ? -26.783 -4.689 32.854 1.00 96.00 293 ARG A O 1
ATOM 2430 N N . GLN A 1 294 ? -26.718 -5.798 34.822 1.00 95.19 294 GLN A N 1
ATOM 2431 C CA . GLN A 1 294 ? -26.507 -4.648 35.685 1.00 95.19 294 GLN A CA 1
ATOM 2432 C C . GLN A 1 294 ? -25.120 -4.718 36.318 1.00 95.19 294 GLN A C 1
ATOM 2434 O O . GLN A 1 294 ? -24.608 -5.823 36.550 1.00 95.19 294 GLN A O 1
ATOM 2439 N N . ASP A 1 295 ? -24.540 -3.554 36.580 1.00 91.75 295 ASP A N 1
ATOM 2440 C CA . ASP A 1 295 ? -23.322 -3.407 37.367 1.00 91.75 295 ASP A CA 1
ATOM 2441 C C . ASP A 1 295 ? -23.591 -3.600 38.876 1.00 91.75 295 ASP A C 1
ATOM 2443 O O . ASP A 1 295 ? -24.671 -4.031 39.301 1.00 91.75 295 ASP A O 1
ATOM 2447 N N . GLU A 1 296 ? -22.587 -3.338 39.718 1.00 90.00 296 GLU A N 1
ATOM 2448 C CA . GLU A 1 296 ? -22.710 -3.507 41.172 1.00 90.00 296 GLU A CA 1
ATOM 2449 C C . GLU A 1 296 ? -23.621 -2.470 41.856 1.00 90.00 296 GLU A C 1
ATOM 2451 O O . GLU A 1 296 ? -24.061 -2.699 42.987 1.00 90.00 296 GLU A O 1
ATOM 2456 N N . TYR A 1 297 ? -23.942 -1.374 41.165 1.00 89.44 297 TYR A N 1
ATOM 2457 C CA . TYR A 1 297 ? -24.802 -0.288 41.637 1.00 89.44 297 TYR A CA 1
ATOM 2458 C C . TYR A 1 297 ? -26.246 -0.415 41.128 1.00 89.44 297 TYR A C 1
ATOM 2460 O O . TYR A 1 297 ? -27.145 0.245 41.653 1.00 89.44 297 TYR A O 1
ATOM 2468 N N . GLY A 1 298 ? -26.493 -1.354 40.210 1.00 90.88 298 GLY A N 1
ATOM 2469 C CA . GLY A 1 298 ? -27.815 -1.679 39.679 1.00 90.88 298 GLY A CA 1
ATOM 2470 C C . GLY A 1 298 ? -28.133 -1.000 38.349 1.00 90.88 298 GLY A C 1
ATOM 2471 O O . GLY A 1 298 ? -29.261 -1.142 37.871 1.00 90.88 298 GLY A O 1
ATOM 2472 N N . ASP A 1 299 ? -27.162 -0.313 37.748 1.00 90.88 299 ASP A N 1
ATOM 2473 C CA . ASP A 1 299 ? -27.313 0.346 36.455 1.00 90.88 299 ASP A CA 1
ATOM 2474 C C . ASP A 1 299 ? -27.048 -0.643 35.318 1.00 90.88 299 ASP A C 1
ATOM 2476 O O . ASP A 1 299 ? -26.173 -1.507 35.406 1.00 90.88 299 ASP A O 1
ATOM 2480 N N . GLU A 1 300 ? -27.844 -0.564 34.251 1.00 95.19 300 GLU A N 1
ATOM 2481 C CA . GLU A 1 300 ? -27.647 -1.406 33.069 1.00 95.19 300 GLU A CA 1
ATOM 2482 C C . GLU A 1 300 ? -26.423 -0.939 32.280 1.00 95.19 300 GLU A C 1
ATOM 2484 O O . GLU A 1 300 ? -26.256 0.255 32.029 1.00 95.19 300 GLU A O 1
ATOM 2489 N N . TYR A 1 301 ? -25.592 -1.885 31.832 1.00 96.94 301 TYR A N 1
ATOM 2490 C CA . TYR A 1 301 ? -24.500 -1.552 30.920 1.00 96.94 301 TYR A CA 1
ATOM 2491 C C . TYR A 1 301 ? -25.059 -0.989 29.608 1.00 96.94 301 TYR A C 1
ATOM 2493 O O . TYR A 1 301 ? -26.003 -1.533 29.033 1.00 96.94 301 TYR A O 1
ATOM 2501 N N . ASN A 1 302 ? -24.418 0.055 29.090 1.00 97.50 302 ASN A N 1
ATOM 2502 C CA . ASN A 1 302 ? -24.741 0.649 27.797 1.00 97.50 302 ASN A CA 1
ATOM 2503 C C . ASN A 1 302 ? -23.491 0.733 26.912 1.00 97.50 302 ASN A C 1
ATOM 2505 O O . ASN A 1 302 ? -22.825 1.767 26.821 1.00 97.50 302 ASN A O 1
ATOM 2509 N N . ILE A 1 303 ? -23.138 -0.397 26.300 1.00 98.12 303 ILE A N 1
ATOM 2510 C CA . ILE A 1 303 ? -22.010 -0.519 25.377 1.00 98.12 303 ILE A CA 1
ATOM 2511 C C . ILE A 1 303 ? -22.525 -0.430 23.939 1.00 98.12 303 ILE A C 1
ATOM 2513 O O . ILE A 1 303 ? -23.387 -1.210 23.536 1.00 98.12 303 ILE A O 1
ATOM 2517 N N . GLU A 1 304 ? -21.970 0.479 23.143 1.00 97.81 304 GLU A N 1
ATOM 2518 C CA . GLU A 1 304 ? -22.313 0.655 21.728 1.00 97.81 304 GLU A CA 1
ATOM 2519 C C . GLU A 1 304 ? -21.100 0.359 20.837 1.00 97.81 304 GLU A C 1
ATOM 2521 O O . GLU A 1 304 ? -19.960 0.616 21.215 1.00 97.81 304 GLU A O 1
ATOM 2526 N N . PHE A 1 305 ? -21.333 -0.183 19.639 1.00 97.56 305 PHE A N 1
ATOM 2527 C CA . PHE A 1 305 ? -20.298 -0.319 18.612 1.00 97.56 305 PHE A CA 1
ATOM 2528 C C . PHE A 1 305 ? -20.500 0.736 17.529 1.00 97.56 305 PHE A C 1
ATOM 2530 O O . PHE A 1 305 ? -21.613 0.886 17.025 1.00 97.56 305 PHE A O 1
ATOM 2537 N N . GLN A 1 306 ? -19.416 1.395 17.124 1.00 97.12 306 GLN A N 1
ATOM 2538 C CA . GLN A 1 306 ? -19.413 2.325 15.999 1.00 97.12 306 GLN A CA 1
ATOM 2539 C C . GLN A 1 306 ? -18.223 2.044 15.072 1.00 97.12 306 GLN A C 1
ATOM 2541 O O . GLN A 1 306 ? -17.090 1.894 15.543 1.00 97.12 306 GLN A O 1
ATOM 2546 N N . PRO A 1 307 ? -18.433 1.939 13.750 1.00 94.69 307 PRO A N 1
ATOM 2547 C CA . PRO A 1 307 ? -17.343 1.689 12.826 1.00 94.69 307 PRO A CA 1
ATOM 2548 C C . PRO A 1 307 ? -16.464 2.935 12.640 1.00 94.69 307 PRO A C 1
ATOM 2550 O O . PRO A 1 307 ? -16.962 4.058 12.627 1.00 94.69 307 PRO A O 1
ATOM 2553 N N . LEU A 1 308 ? -15.165 2.754 12.383 1.00 90.06 308 LEU A N 1
ATOM 2554 C CA . LEU A 1 308 ? -14.250 3.851 12.018 1.00 90.06 308 LEU A CA 1
ATOM 2555 C C . LEU A 1 308 ? -14.771 4.679 10.825 1.00 90.06 308 LEU A C 1
ATOM 2557 O O . LEU A 1 308 ? -14.598 5.901 10.808 1.00 90.06 308 LEU A O 1
ATOM 2561 N N . SER A 1 309 ? -15.478 4.037 9.886 1.00 86.94 309 SER A N 1
ATOM 2562 C CA . SER A 1 309 ? -16.185 4.680 8.768 1.00 86.94 309 SER A CA 1
ATOM 2563 C C . SER A 1 309 ? -17.151 5.795 9.189 1.00 86.94 309 SER A C 1
ATOM 2565 O O . SER A 1 309 ? -17.262 6.793 8.485 1.00 86.94 309 SER A O 1
ATOM 2567 N N . GLU A 1 310 ? -17.810 5.673 10.350 1.00 90.62 310 GLU A N 1
ATOM 2568 C CA . GLU A 1 310 ? -18.783 6.661 10.851 1.00 90.62 310 GLU A CA 1
ATOM 2569 C C . GLU A 1 310 ? -18.117 8.011 11.144 1.00 90.62 310 GLU A C 1
ATOM 2571 O O . GLU A 1 310 ? -18.742 9.069 11.087 1.00 90.62 310 GLU A O 1
ATOM 2576 N N . TYR A 1 311 ? -16.810 7.969 11.390 1.00 85.06 311 TYR A N 1
ATOM 2577 C CA . TYR A 1 311 ? -15.973 9.119 11.668 1.00 85.06 311 TYR A CA 1
ATOM 2578 C C . TYR A 1 311 ? -15.054 9.480 10.497 1.00 85.06 311 TYR A C 1
ATOM 2580 O O . TYR A 1 311 ? -14.178 10.318 10.676 1.00 85.06 311 TYR A O 1
ATOM 2588 N N . ASP A 1 312 ? -15.190 8.894 9.307 1.00 82.56 312 ASP A N 1
ATOM 2589 C CA . ASP A 1 312 ? -14.217 9.028 8.207 1.00 82.56 312 ASP A CA 1
ATOM 2590 C C . ASP A 1 312 ? -12.764 8.703 8.647 1.00 82.56 312 ASP A C 1
ATOM 2592 O O . ASP A 1 312 ? -11.814 9.444 8.349 1.00 82.56 312 ASP A O 1
ATOM 2596 N N . LEU A 1 313 ? -12.585 7.640 9.444 1.00 76.94 313 LEU A N 1
ATOM 2597 C CA . LEU A 1 313 ? -11.288 7.234 10.013 1.00 76.94 313 LEU A CA 1
ATOM 2598 C C . LEU A 1 313 ? -10.700 5.934 9.433 1.00 76.94 313 LEU A C 1
ATOM 2600 O O . LEU A 1 313 ? -9.663 5.500 9.934 1.00 76.94 313 LEU A O 1
ATOM 2604 N N . ASP A 1 314 ? -11.320 5.339 8.410 1.00 63.41 314 ASP A N 1
ATOM 2605 C CA . ASP A 1 314 ? -10.888 4.063 7.801 1.00 63.41 314 ASP A CA 1
ATOM 2606 C C . ASP A 1 314 ? -9.541 4.084 7.059 1.00 63.41 314 ASP A C 1
ATOM 2608 O O . ASP A 1 314 ? -9.162 5.140 6.496 1.00 63.41 314 ASP A O 1
#

Foldseek 3Di:
DFQQLVCVLDVPDWDKDWDADPVVRDIDIFTAHHADFDFDAFADPVRQTQWDKDWDWFAAPVRDIFTKIKIKHFGPPVVSCVCQPPVNDRHDADDDPGRPVCVQQVLDLVQFDEFEAELRGTLDGNDACLQAVDHRDSQLSRMYIYIHGNDPLQAPPPVNNGTDSPHRRNVRRSVSLNPDPSSHRDRHDDLCDLLNLLVLVQVLVCVPPVADDWDAFDDFQNQTFGIKDAGPVLAIETEDTDAAEDDLVSLVSQVVVVQRQVPDPSRRYDAYEYEYQYYDPRNVVNQVVQQPDAHPVGHGYHYYYDYCVVSVND

Radius of gyration: 27.7 Å; chains: 1; bounding box: 58×60×77 Å

Sequence (314 aa):
MTYRHYLQKTDRNHIIIDWEDKVTNDSGEASVKPIYPEFKTGEDENGNEWYRSDDIVVEGEDGNQYSAKYKRGIVDWEATWEKYERDSYDGIATGEGDSPFRIYYQKTQATQGIDIVYNGRTLKTGLIEKVWDRPTHNQFNDFVGEIIISDEAFETVNNKVDINDNSILWLELKENLNQEEWYEPIKYGRTEKEAGIKQRLRRKLEAQMATENVRAEKGFDGVDVDLLQEFEEDYEYIYEVKRSNANPIDVYQCVMYWDAYSRTDDSNLSKVILVARSIGDNAASMVDRWNNRQDEYGDEYNIEFQPLSEYDLD